Protein AF-0000000071592838 (afdb_homodimer)

Solvent-accessible surface area (backbone atoms only — not comparable to full-atom values): 14780 Å² total; per-residue (Å²): 119,48,74,51,72,45,85,42,68,77,57,50,53,69,80,64,42,76,42,84,46,87,97,43,77,44,73,44,68,51,67,71,49,50,52,49,28,48,53,49,31,53,50,46,56,72,73,48,86,61,81,42,43,84,56,43,26,36,37,38,37,41,40,18,37,61,61,72,78,86,52,52,70,67,59,48,50,34,20,53,71,60,34,44,66,54,54,49,79,69,38,48,67,28,36,51,48,33,53,54,61,27,37,53,60,47,66,25,60,48,64,22,22,40,28,30,41,38,37,36,45,38,35,21,92,60,33,19,34,39,41,38,39,36,72,53,89,66,112,118,50,74,53,72,45,85,43,70,77,58,50,54,67,79,63,42,75,44,83,45,87,97,42,76,45,76,45,71,51,66,71,49,49,53,50,27,49,52,50,31,53,51,46,55,73,73,48,85,62,81,42,43,82,55,43,25,36,38,38,39,40,39,19,36,64,62,70,78,87,52,52,72,67,58,47,49,34,21,53,70,59,34,43,66,54,54,50,79,70,38,48,69,29,37,52,46,32,51,54,62,26,38,52,61,47,66,26,59,48,66,22,22,39,28,31,41,38,36,36,46,38,36,21,91,60,34,20,36,38,40,38,38,36,71,53,90,66,112

Foldseek 3Di:
DDKDKFLDAQDFFDDWDWDDDDVDIDTHGDPVLVVVLQVLLVVLVVVAPDFADEAAKAKEKEWAHEDDPPDDPVVRVCQAVVVDFDPDDDDFVRSVVSNLVSCDRRNHPHPVSYPHYHYGYGHHNGTMMIMDMDHDDDD/DDKDKFQDAQDFFDDWDWDDDDVDIDTDGDPVLVVVLQVLLVVLVVPAPDFADEAAKAKEKEWAHEDDPVDDPVVRVCQAVVVDFDPDDDDFVRSVVSNLVSCDRRNHPHPVSYPHYHYGYGHHNGTMMIMDMDHDDDD

Sequence (278 aa):
MIKHTFMLTPVQQQRPRATHYGRSIRLYDPKAVKQFKQAIAEEAMLTYRHQPLSGSLAVALVFYRPVQQSLSKVEKQRRIDGKHLPVVKPDLDNYIKSFLDALHSIYWQDDALITDIVASKRYGRQPRIEIEVKEIEQGMIKHTFMLTPVQQQRPRATHYGRSIRLYDPKAVKQFKQAIAEEAMLTYRHQPLSGSLAVALVFYRPVQQSLSKVEKQRRIDGKHLPVVKPDLDNYIKSFLDALHSIYWQDDALITDIVASKRYGRQPRIEIEVKEIEQG

InterPro domains:
  IPR008822 Holliday junction resolvase RusA-like [PF05866] (9-134)
  IPR036614 Holliday junction resolvase RusA-like superfamily [G3DSA:3.30.1330.70] (2-139)
  IPR036614 Holliday junction resolvase RusA-like superfamily [SSF103084] (1-136)

Nearest PDB structures (foldseek):
  1q8r-assembly1_A  TM=7.207E-01  e=9.438E-07  Escherichia coli
  2h8c-assembly2_D  TM=8.283E-01  e=1.715E-05  Escherichia coli
  2h8e-assembly1_A  TM=6.443E-01  e=1.389E-06  Escherichia coli
  1q8r-assembly1_B  TM=6.772E-01  e=1.715E-05  Escherichia coli
  2h8c-assembly2_C  TM=7.842E-01  e=8.053E-05  Escherichia coli

Radius of gyration: 19.67 Å; Cα contacts (8 Å, |Δi|>4): 590; chains: 2; bounding box: 50×56×56 Å

Secondary structure (DSSP, 8-state):
-EEEEE-S------PPEEEEETTEEEEE--HHHHHHHHHHHHHHHHH--SPPB-S-EEEEEEEEEEPPTTS-HHHHHHHHTTSS---SSSPHHHHHHHHHHHHBTTTBS-GGGEEEEEEEEEEESS-EEEEEEEEPP--/-EEEEE-S------PPEEEEETTEEEEE--HHHHHHHHHHHHHHHHH--SPPB-S-EEEEEEEEEEPPTTS-HHHHHHHHTTSS---SSSPHHHHHHHHHHHHBTTTBS-GGGEEEEEEEEEEESS-EEEEEEEEPP--

pLDDT: mean 95.81, std 4.03, range [72.44, 98.94]

Structure (mmCIF, N/CA/C/O backbone):
data_AF-0000000071592838-model_v1
#
loop_
_entity.id
_entity.type
_entity.pdbx_description
1 polymer 'Prophage P1 protein 24, holliday junction resolvase'
#
loop_
_atom_site.group_PDB
_atom_site.id
_atom_site.type_symbol
_atom_site.label_atom_id
_atom_site.label_alt_id
_atom_site.label_comp_id
_atom_site.label_asym_id
_atom_site.label_entity_id
_atom_site.label_seq_id
_atom_site.pdbx_PDB_ins_code
_atom_site.Cartn_x
_atom_site.Cartn_y
_atom_site.Cartn_z
_atom_site.occupancy
_atom_site.B_iso_or_equiv
_atom_site.auth_seq_id
_atom_site.auth_comp_id
_atom_site.auth_asym_id
_atom_site.auth_atom_id
_atom_site.pdbx_PDB_model_num
ATOM 1 N N . MET A 1 1 ? -14.445 -7.387 14.711 1 89.19 1 MET A N 1
ATOM 2 C CA . MET A 1 1 ? -13.305 -7.953 14.008 1 89.19 1 MET A CA 1
ATOM 3 C C . MET A 1 1 ? -13.75 -8.75 12.789 1 89.19 1 MET A C 1
ATOM 5 O O . MET A 1 1 ? -14.711 -9.523 12.867 1 89.19 1 MET A O 1
ATOM 9 N N . ILE A 1 2 ? -13.18 -8.492 11.625 1 96.56 2 ILE A N 1
ATOM 10 C CA . ILE A 1 2 ? -13.469 -9.234 10.398 1 96.56 2 ILE A CA 1
ATOM 11 C C . ILE A 1 2 ? -12.289 -10.141 10.047 1 96.56 2 ILE A C 1
ATOM 13 O O . ILE A 1 2 ? -11.141 -9.703 10.062 1 96.56 2 ILE A O 1
ATOM 17 N N . LYS A 1 3 ? -12.586 -11.406 9.797 1 98.25 3 LYS A N 1
ATOM 18 C CA . LYS A 1 3 ? -11.617 -12.367 9.297 1 98.25 3 LYS A CA 1
ATOM 19 C C . LYS A 1 3 ? -12.188 -13.164 8.125 1 98.25 3 LYS A C 1
ATOM 21 O O . LYS A 1 3 ? -13.266 -13.75 8.242 1 98.25 3 LYS A O 1
ATOM 26 N N . HIS A 1 4 ? -11.523 -13.156 7.031 1 98.56 4 HIS A N 1
ATOM 27 C CA . HIS A 1 4 ? -12.039 -13.836 5.848 1 98.56 4 HIS A CA 1
ATOM 28 C C . HIS A 1 4 ? -10.906 -14.258 4.918 1 98.56 4 HIS A C 1
ATOM 30 O O . HIS A 1 4 ? -9.836 -13.648 4.93 1 98.56 4 HIS A O 1
ATOM 36 N N . THR A 1 5 ? -11.141 -15.312 4.168 1 98.81 5 THR A N 1
ATOM 37 C CA . THR A 1 5 ? -10.227 -15.766 3.125 1 98.81 5 THR A CA 1
ATOM 38 C C . THR A 1 5 ? -10.914 -15.766 1.762 1 98.81 5 THR A C 1
ATOM 40 O O . THR A 1 5 ? -11.953 -16.406 1.582 1 98.81 5 THR A O 1
ATOM 43 N N . PHE A 1 6 ? -10.391 -14.977 0.879 1 98.81 6 PHE A N 1
ATOM 44 C CA . PHE A 1 6 ? -10.836 -15.008 -0.508 1 98.81 6 PHE A CA 1
ATOM 45 C C . PHE A 1 6 ? -10.039 -16.016 -1.316 1 98.81 6 PHE A C 1
ATOM 47 O O . PHE A 1 6 ? -8.828 -15.867 -1.484 1 98.81 6 PHE A O 1
ATOM 54 N N . MET A 1 7 ? -10.727 -17.016 -1.861 1 98.12 7 MET A N 1
ATOM 55 C CA . MET A 1 7 ? -10.047 -18.031 -2.656 1 98.12 7 MET A CA 1
ATOM 56 C C . MET A 1 7 ? -9.875 -17.562 -4.102 1 98.12 7 MET A C 1
ATOM 58 O O . MET A 1 7 ? -10.383 -18.203 -5.023 1 98.12 7 MET A O 1
ATOM 62 N N . LEU A 1 8 ? -9.172 -16.469 -4.328 1 97.75 8 LEU A N 1
ATOM 63 C CA . LEU A 1 8 ? -8.891 -15.859 -5.625 1 97.75 8 LEU A CA 1
ATOM 64 C C . LEU A 1 8 ? -7.402 -15.531 -5.758 1 97.75 8 LEU A C 1
ATOM 66 O O . LEU A 1 8 ? -6.73 -15.258 -4.762 1 97.75 8 LEU A O 1
ATOM 70 N N . THR A 1 9 ? -6.945 -15.547 -6.957 1 97.62 9 THR A N 1
ATOM 71 C CA . THR A 1 9 ? -5.582 -15.109 -7.234 1 97.62 9 THR A CA 1
ATOM 72 C C . THR A 1 9 ? -5.453 -13.594 -7.066 1 97.62 9 THR A C 1
ATOM 74 O O . THR A 1 9 ? -6.242 -12.836 -7.625 1 97.62 9 THR A O 1
ATOM 77 N N . PRO A 1 10 ? -4.477 -13.219 -6.27 1 98.31 10 PRO A N 1
ATOM 78 C CA . PRO A 1 10 ? -4.285 -11.766 -6.16 1 98.31 10 PRO A CA 1
ATOM 79 C C . PRO A 1 10 ? -3.988 -11.109 -7.508 1 98.31 10 PRO A C 1
ATOM 81 O O . PRO A 1 10 ? -3.225 -11.656 -8.312 1 98.31 10 PRO A O 1
ATOM 84 N N . VAL A 1 11 ? -4.602 -9.945 -7.734 1 98.06 11 VAL A N 1
ATOM 85 C CA . VAL A 1 11 ? -4.371 -9.148 -8.938 1 98.06 11 VAL A CA 1
ATOM 86 C C . VAL A 1 11 ? -3.885 -7.754 -8.547 1 98.06 11 VAL A C 1
ATOM 88 O O . VAL A 1 11 ? -4.48 -7.098 -7.691 1 98.06 11 VAL A O 1
ATOM 91 N N . GLN A 1 12 ? -2.832 -7.355 -9.133 1 97.62 12 GLN A N 1
ATOM 92 C CA . GLN A 1 12 ? -2.221 -6.07 -8.805 1 97.62 12 GLN A CA 1
ATOM 93 C C . GLN A 1 12 ? -2.986 -4.918 -9.453 1 97.62 12 GLN A C 1
ATOM 95 O O . GLN A 1 12 ? -3.516 -5.059 -10.555 1 97.62 12 GLN A O 1
ATOM 100 N N . GLN A 1 13 ? -2.986 -3.77 -8.742 1 96.31 13 GLN A N 1
ATOM 101 C CA . GLN A 1 13 ? -3.422 -2.537 -9.391 1 96.31 13 GLN A CA 1
ATOM 102 C C . GLN A 1 13 ? -2.51 -2.176 -10.562 1 96.31 13 GLN A C 1
ATOM 104 O O . GLN A 1 13 ? -1.301 -2.412 -10.508 1 96.31 13 GLN A O 1
ATOM 109 N N . GLN A 1 14 ? -3.061 -1.709 -11.656 1 93.31 14 GLN A N 1
ATOM 110 C CA . GLN A 1 14 ? -2.307 -1.299 -12.828 1 93.31 14 GLN A CA 1
ATOM 111 C C . GLN A 1 14 ? -2.529 0.178 -13.141 1 93.31 14 GLN A C 1
ATOM 113 O O . GLN A 1 14 ? -3.539 0.758 -12.734 1 93.31 14 GLN A O 1
ATOM 118 N N . ARG A 1 15 ? -1.543 0.665 -13.867 1 87.19 15 ARG A N 1
ATOM 119 C CA . ARG A 1 15 ? -1.728 2.029 -14.352 1 87.19 15 ARG A CA 1
ATOM 120 C C . ARG A 1 15 ? -2.992 2.145 -15.195 1 87.19 15 ARG A C 1
ATOM 122 O O . ARG A 1 15 ? -3.266 1.284 -16.031 1 87.19 15 ARG A O 1
ATOM 129 N N . PRO A 1 16 ? -3.727 3.207 -14.945 1 90.06 16 PRO A N 1
ATOM 130 C CA . PRO A 1 16 ? -4.938 3.373 -15.758 1 90.06 16 PRO A CA 1
ATOM 131 C C . PRO A 1 16 ? -4.629 3.561 -17.25 1 90.06 16 PRO A C 1
ATOM 133 O O . PRO A 1 16 ? -3.562 4.062 -17.594 1 90.06 16 PRO A O 1
ATOM 136 N N . ARG A 1 17 ? -5.484 3.154 -18.016 1 87.25 17 ARG A N 1
ATOM 137 C CA . ARG A 1 17 ? -5.406 3.379 -19.453 1 87.25 17 ARG A CA 1
ATOM 138 C C . ARG A 1 17 ? -6.172 4.637 -19.844 1 87.25 17 ARG A C 1
ATOM 140 O O . ARG A 1 17 ? -7.027 5.113 -19.109 1 87.25 17 ARG A O 1
ATOM 147 N N . ALA A 1 18 ? -5.711 5.176 -20.984 1 87.81 18 ALA A N 1
ATOM 148 C CA . ALA A 1 18 ? -6.34 6.41 -21.453 1 87.81 18 ALA A CA 1
ATOM 149 C C . ALA A 1 18 ? -6.855 6.266 -22.875 1 87.81 18 ALA A C 1
ATOM 151 O O . ALA A 1 18 ? -6.238 5.586 -23.703 1 87.81 18 ALA A O 1
ATOM 152 N N . THR A 1 19 ? -8.039 6.84 -23.125 1 86.38 19 THR A N 1
ATOM 153 C CA . THR A 1 19 ? -8.602 6.863 -24.469 1 86.38 19 THR A CA 1
ATOM 154 C C . THR A 1 19 ? -9.195 8.234 -24.781 1 86.38 19 THR A C 1
ATOM 156 O O . THR A 1 19 ? -9.578 8.969 -23.875 1 86.38 19 THR A O 1
ATOM 159 N N . HIS A 1 20 ? -9.219 8.453 -26.062 1 87.88 20 HIS A N 1
ATOM 160 C CA . HIS A 1 20 ? -9.859 9.688 -26.5 1 87.88 20 HIS A CA 1
ATOM 161 C C . HIS A 1 20 ? -11.375 9.609 -26.359 1 87.88 20 HIS A C 1
ATOM 163 O O . HIS A 1 20 ? -11.969 8.578 -26.688 1 87.88 20 HIS A O 1
ATOM 169 N N . TYR A 1 21 ? -11.828 10.688 -25.719 1 88.88 21 TYR A N 1
ATOM 170 C CA . TYR A 1 21 ? -13.273 10.844 -25.641 1 88.88 21 TYR A CA 1
ATOM 171 C C . TYR A 1 21 ? -13.703 12.234 -26.094 1 88.88 21 TYR A C 1
ATOM 173 O O . TYR A 1 21 ? -13.891 13.125 -25.266 1 88.88 21 TYR A O 1
ATOM 181 N N . GLY A 1 22 ? -14 12.312 -27.375 1 83.06 22 GLY A N 1
ATOM 182 C CA . GLY A 1 22 ? -14.188 13.648 -27.922 1 83.06 22 GLY A CA 1
ATOM 183 C C . GLY A 1 22 ? -12.977 14.539 -27.719 1 83.06 22 GLY A C 1
ATOM 184 O O . GLY A 1 22 ? -11.867 14.203 -28.156 1 83.06 22 GLY A O 1
ATOM 185 N N . ARG A 1 23 ? -13.359 15.68 -27.094 1 84.25 23 ARG A N 1
ATOM 186 C CA . ARG A 1 23 ? -12.258 16.609 -26.859 1 84.25 23 ARG A CA 1
ATOM 187 C C . ARG A 1 23 ? -11.586 16.312 -25.516 1 84.25 23 ARG A C 1
ATOM 189 O O . ARG A 1 23 ? -10.586 16.953 -25.172 1 84.25 23 ARG A O 1
ATOM 196 N N . SER A 1 24 ? -12.109 15.344 -24.844 1 89.81 24 SER A N 1
ATOM 197 C CA . SER A 1 24 ? -11.586 15.031 -23.531 1 89.81 24 SER A CA 1
ATOM 198 C C . SER A 1 24 ? -10.875 13.68 -23.516 1 89.81 24 SER A C 1
ATOM 200 O O . SER A 1 24 ? -10.836 12.992 -24.531 1 89.81 24 SER A O 1
ATOM 202 N N . ILE A 1 25 ? -10.102 13.453 -22.531 1 90.06 25 ILE A N 1
ATOM 203 C CA . ILE A 1 25 ? -9.438 12.18 -22.328 1 90.06 25 ILE A CA 1
ATOM 204 C C . ILE A 1 25 ? -10.125 11.414 -21.188 1 90.06 25 ILE A C 1
ATOM 206 O O . ILE A 1 25 ? -10.414 11.984 -20.141 1 90.06 25 ILE A O 1
ATOM 210 N N . ARG A 1 26 ? -10.43 10.156 -21.438 1 89 26 ARG A N 1
ATOM 211 C CA . ARG A 1 26 ? -11.047 9.312 -20.422 1 89 26 ARG A CA 1
ATOM 212 C C . ARG A 1 26 ? -10.055 8.281 -19.891 1 89 26 ARG A C 1
ATOM 214 O O . ARG A 1 26 ? -9.43 7.562 -20.672 1 89 26 ARG A O 1
ATOM 221 N N . LEU A 1 27 ? -9.938 8.18 -18.594 1 88.19 27 LEU A N 1
ATOM 222 C CA . LEU A 1 27 ? -9.078 7.191 -17.938 1 88.19 27 LEU A CA 1
ATOM 223 C C . LEU A 1 27 ? -9.906 6.027 -17.406 1 88.19 27 LEU A C 1
ATOM 225 O O . LEU A 1 27 ? -11.008 6.23 -16.875 1 88.19 27 LEU A O 1
ATOM 229 N N . TYR A 1 28 ? -9.398 4.816 -17.531 1 88.81 28 TYR A N 1
ATOM 230 C CA . TYR A 1 28 ? -10.125 3.664 -17 1 88.81 28 TYR A CA 1
ATOM 231 C C . TYR A 1 28 ? -9.156 2.566 -16.578 1 88.81 28 TYR A C 1
ATOM 233 O O . TYR A 1 28 ? -8.039 2.482 -17.078 1 88.81 28 TYR A O 1
ATOM 241 N N . ASP A 1 29 ? -9.625 1.647 -15.656 1 90.88 29 ASP A N 1
ATOM 242 C CA . ASP A 1 29 ? -8.836 0.506 -15.203 1 90.88 29 ASP A CA 1
ATOM 243 C C . ASP A 1 29 ? -8.852 -0.615 -16.25 1 90.88 29 ASP A C 1
ATOM 245 O O . ASP A 1 29 ? -9.883 -0.879 -16.859 1 90.88 29 ASP A O 1
ATOM 249 N N . PRO A 1 30 ? -7.777 -1.284 -16.391 1 94.44 30 PRO A N 1
ATOM 250 C CA . PRO A 1 30 ? -7.789 -2.484 -17.234 1 94.44 30 PRO A CA 1
ATOM 251 C C . PRO A 1 30 ? -8.844 -3.5 -16.781 1 94.44 30 PRO A C 1
ATOM 253 O O . PRO A 1 30 ? -9.18 -3.568 -15.609 1 94.44 30 PRO A O 1
ATOM 256 N N . LYS A 1 31 ? -9.258 -4.293 -17.688 1 95.81 31 LYS A N 1
ATOM 257 C CA . LYS A 1 31 ? -10.352 -5.238 -17.484 1 95.81 31 LYS A CA 1
ATOM 258 C C . LYS A 1 31 ? -10.047 -6.188 -16.328 1 95.81 31 LYS A C 1
ATOM 260 O O . LYS A 1 31 ? -10.914 -6.441 -15.484 1 95.81 31 LYS A O 1
ATOM 265 N N . ALA A 1 32 ? -8.867 -6.703 -16.281 1 96.5 32 ALA A N 1
ATOM 266 C CA . ALA A 1 32 ? -8.492 -7.676 -15.258 1 96.5 32 ALA A CA 1
ATOM 267 C C . ALA A 1 32 ? -8.641 -7.086 -13.859 1 96.5 32 ALA A C 1
ATOM 269 O O . ALA A 1 32 ? -9.102 -7.762 -12.938 1 96.5 32 ALA A O 1
ATOM 270 N N . VAL A 1 33 ? -8.281 -5.84 -13.664 1 97.38 33 VAL A N 1
ATOM 271 C CA . VAL A 1 33 ? -8.367 -5.156 -12.383 1 97.38 33 VAL A CA 1
ATOM 272 C C . VAL A 1 33 ? -9.836 -4.945 -12.008 1 97.38 33 VAL A C 1
ATOM 274 O O . VAL A 1 33 ? -10.242 -5.23 -10.883 1 97.38 33 VAL A O 1
ATOM 277 N N . LYS A 1 34 ? -10.547 -4.535 -12.969 1 97.06 34 LYS A N 1
ATOM 278 C CA . LYS A 1 34 ? -11.969 -4.297 -12.742 1 97.06 34 LYS A CA 1
ATOM 279 C C . LYS A 1 34 ? -12.68 -5.582 -12.336 1 97.06 34 LYS A C 1
ATOM 281 O O . LYS A 1 34 ? -13.461 -5.59 -11.375 1 97.06 34 LYS A O 1
ATOM 286 N N . GLN A 1 35 ? -12.445 -6.582 -13.062 1 98.19 35 GLN A N 1
ATOM 287 C CA . GLN A 1 35 ? -13.094 -7.863 -12.789 1 98.19 35 GLN A CA 1
ATOM 288 C C . GLN A 1 35 ? -12.68 -8.398 -11.422 1 98.19 35 GLN A C 1
ATOM 290 O O . GLN A 1 35 ? -13.508 -8.953 -10.695 1 98.19 35 GLN A O 1
ATOM 295 N N . PHE A 1 36 ? -11.461 -8.273 -11.07 1 98.5 36 PHE A N 1
ATOM 296 C CA . PHE A 1 36 ? -10.961 -8.695 -9.766 1 98.5 36 PHE A CA 1
ATOM 297 C C . PHE A 1 36 ? -11.68 -7.953 -8.641 1 98.5 36 PHE A C 1
ATOM 299 O O . PHE A 1 36 ? -12.203 -8.57 -7.715 1 98.5 36 PHE A O 1
ATOM 306 N N . LYS A 1 37 ? -11.703 -6.637 -8.789 1 98.12 37 LYS A N 1
ATOM 307 C CA . LYS A 1 37 ? -12.336 -5.824 -7.758 1 98.12 37 LYS A CA 1
ATOM 308 C C . LYS A 1 37 ? -13.82 -6.176 -7.617 1 98.12 37 LYS A C 1
ATOM 310 O O . LYS A 1 37 ? -14.344 -6.238 -6.504 1 98.12 37 LYS A O 1
ATOM 315 N N . GLN A 1 38 ? -14.406 -6.418 -8.719 1 98.31 38 GLN A N 1
ATOM 316 C CA . GLN A 1 38 ? -15.82 -6.785 -8.695 1 98.31 38 GLN A CA 1
ATOM 317 C C . GLN A 1 38 ? -16.031 -8.125 -7.988 1 98.31 38 GLN A C 1
ATOM 319 O O . GLN A 1 38 ? -16.938 -8.266 -7.176 1 98.31 38 GLN A O 1
ATOM 324 N N . ALA A 1 39 ? -15.227 -9.07 -8.32 1 98.75 39 ALA A N 1
ATOM 325 C CA . ALA A 1 39 ? -15.344 -10.383 -7.699 1 98.75 39 ALA A CA 1
ATOM 326 C C . ALA A 1 39 ? -15.133 -10.305 -6.191 1 98.75 39 ALA A C 1
ATOM 328 O O . ALA A 1 39 ? -15.875 -10.922 -5.422 1 98.75 39 ALA A O 1
ATOM 329 N N . ILE A 1 40 ? -14.148 -9.586 -5.75 1 98.81 40 ILE A N 1
ATOM 330 C CA . ILE A 1 40 ? -13.875 -9.391 -4.332 1 98.81 40 ILE A CA 1
ATOM 331 C C . ILE A 1 40 ? -15.07 -8.727 -3.658 1 98.81 40 ILE A C 1
ATOM 333 O O . ILE A 1 40 ? -15.531 -9.18 -2.607 1 98.81 40 ILE A O 1
ATOM 337 N N . ALA A 1 41 ? -15.57 -7.703 -4.262 1 98.5 41 ALA A N 1
ATOM 338 C CA . ALA A 1 41 ? -16.703 -6.965 -3.703 1 98.5 41 ALA A CA 1
ATOM 339 C C . ALA A 1 41 ? -17.922 -7.863 -3.564 1 98.5 41 ALA A C 1
ATOM 341 O O . ALA A 1 41 ? -18.594 -7.863 -2.523 1 98.5 41 ALA A O 1
ATOM 342 N N . GLU A 1 42 ? -18.172 -8.57 -4.625 1 98.5 42 GLU A N 1
ATOM 343 C CA . GLU A 1 42 ? -19.344 -9.453 -4.613 1 98.5 42 GLU A CA 1
ATOM 344 C C . GLU A 1 42 ? -19.234 -10.484 -3.496 1 98.5 42 GLU A C 1
ATOM 346 O O . GLU A 1 42 ? -20.203 -10.695 -2.754 1 98.5 42 GLU A O 1
ATOM 351 N N . GLU A 1 43 ? -18.125 -11.078 -3.377 1 98.56 43 GLU A N 1
ATOM 352 C CA . GLU A 1 43 ? -17.953 -12.062 -2.312 1 98.56 43 GLU A CA 1
ATOM 353 C C . GLU A 1 43 ? -18.031 -11.406 -0.936 1 98.56 43 GLU A C 1
ATOM 355 O O . GLU A 1 43 ? -18.625 -11.969 -0.009 1 98.56 43 GLU A O 1
ATOM 360 N N . ALA A 1 44 ? -17.406 -10.305 -0.775 1 98.5 44 ALA A N 1
ATOM 361 C CA . ALA A 1 44 ? -17.438 -9.586 0.493 1 98.5 44 ALA A CA 1
ATOM 362 C C . ALA A 1 44 ? -18.875 -9.25 0.891 1 98.5 44 ALA A C 1
ATOM 364 O O . ALA A 1 44 ? -19.25 -9.398 2.055 1 98.5 44 ALA A O 1
ATOM 365 N N . MET A 1 45 ? -19.641 -8.805 -0.073 1 97.69 45 MET A N 1
ATOM 366 C CA . MET A 1 45 ? -21.031 -8.438 0.186 1 97.69 45 MET A CA 1
ATOM 367 C C . MET A 1 45 ? -21.844 -9.648 0.613 1 97.69 45 MET A C 1
ATOM 369 O O . MET A 1 45 ? -22.766 -9.531 1.429 1 97.69 45 MET A O 1
ATOM 373 N N . LEU A 1 46 ? -21.469 -10.758 0.063 1 97.44 46 LEU A N 1
ATOM 374 C CA . LEU A 1 46 ? -22.188 -11.984 0.369 1 97.44 46 LEU A CA 1
ATOM 375 C C . LEU A 1 46 ? -21.828 -12.492 1.762 1 97.44 46 LEU A C 1
ATOM 377 O O . LEU A 1 46 ? -22.672 -13.047 2.465 1 97.44 46 LEU A O 1
ATOM 381 N N . THR A 1 47 ? -20.641 -12.203 2.221 1 97.19 47 THR A N 1
ATOM 382 C CA . THR A 1 47 ? -20.156 -12.859 3.432 1 97.19 47 THR A CA 1
ATOM 383 C C . THR A 1 47 ? -20.172 -11.898 4.613 1 97.19 47 THR A C 1
ATOM 385 O O . THR A 1 47 ? -20.141 -12.328 5.77 1 97.19 47 THR A O 1
ATOM 388 N N . TYR A 1 48 ? -20.203 -10.719 4.336 1 96.62 48 TYR A N 1
ATOM 389 C CA . TYR A 1 48 ? -20.266 -9.695 5.375 1 96.62 48 TYR A CA 1
ATOM 390 C C . TYR A 1 48 ? -21.531 -8.859 5.234 1 96.62 48 TYR A C 1
ATOM 392 O O . TYR 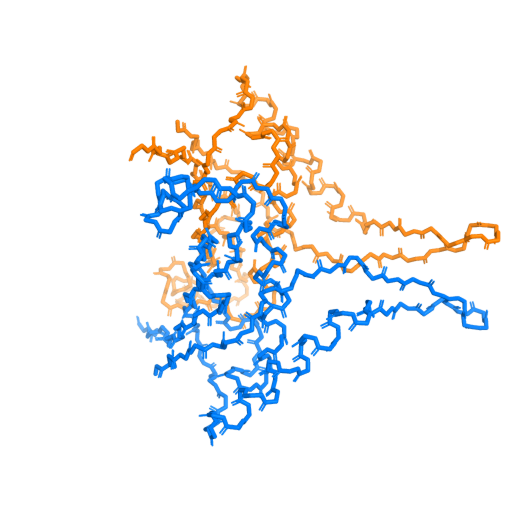A 1 48 ? -21.609 -7.977 4.375 1 96.62 48 TYR A O 1
ATOM 400 N N . ARG A 1 49 ? -22.438 -9.008 6.148 1 94.44 49 ARG A N 1
ATOM 401 C CA . ARG A 1 49 ? -23.75 -8.391 6.016 1 94.44 49 ARG A CA 1
ATOM 402 C C . ARG A 1 49 ? -23.984 -7.352 7.109 1 94.44 49 ARG A C 1
ATOM 404 O O . ARG A 1 49 ? -25.125 -6.996 7.406 1 94.44 49 ARG A O 1
ATOM 411 N N . HIS A 1 50 ? -22.953 -6.875 7.695 1 95.81 50 HIS A N 1
ATOM 412 C CA . HIS A 1 50 ? -23.062 -5.852 8.734 1 95.81 50 HIS A CA 1
ATOM 413 C C . HIS A 1 50 ? -22.75 -4.469 8.172 1 95.81 50 HIS A C 1
ATOM 415 O O . HIS A 1 50 ? -22.328 -4.336 7.02 1 95.81 50 HIS A O 1
ATOM 421 N N . GLN A 1 51 ? -23.062 -3.494 8.977 1 96.75 51 GLN A N 1
ATOM 422 C CA . GLN A 1 51 ? -22.703 -2.139 8.578 1 96.75 51 GLN A CA 1
ATOM 423 C C . GLN A 1 51 ? -21.188 -1.997 8.461 1 96.75 51 GLN A C 1
ATOM 425 O O . GLN A 1 51 ? -20.438 -2.545 9.281 1 96.75 51 GLN A O 1
ATOM 430 N N . PRO A 1 52 ? -20.734 -1.267 7.473 1 97.62 52 PRO A N 1
ATOM 431 C CA . PRO A 1 52 ? -19.281 -1.026 7.375 1 97.62 52 PRO A CA 1
ATOM 432 C C . PRO A 1 52 ? -18.703 -0.414 8.648 1 97.62 52 PRO A C 1
ATOM 434 O O . PRO A 1 52 ? -19.375 0.373 9.32 1 97.62 52 PRO A O 1
ATOM 437 N N . LEU A 1 53 ? -17.516 -0.793 8.93 1 97.25 53 LEU A N 1
ATOM 438 C CA . LEU A 1 53 ? -16.812 -0.247 10.086 1 97.25 53 LEU A CA 1
ATOM 439 C C . LEU A 1 53 ? -16.562 1.246 9.914 1 97.25 53 LEU A C 1
ATOM 441 O O . LEU A 1 53 ? -16.391 1.725 8.789 1 97.25 53 LEU A O 1
ATOM 445 N N . SER A 1 54 ? -16.484 1.986 11.031 1 96.38 54 SER A N 1
ATOM 446 C CA . SER A 1 54 ? -16.406 3.439 10.922 1 96.38 54 SER A CA 1
ATOM 447 C C . SER A 1 54 ? -15.297 4.008 11.797 1 96.38 54 SER A C 1
ATOM 449 O O . SER A 1 54 ? -15.047 5.215 11.789 1 96.38 54 SER A O 1
ATOM 451 N N . GLY A 1 55 ? -14.609 3.25 12.539 1 96.56 55 GLY A N 1
ATOM 452 C CA . GLY A 1 55 ? -13.508 3.707 13.375 1 96.56 55 GLY A CA 1
ATOM 453 C C . GLY A 1 55 ? -12.148 3.535 12.719 1 96.56 55 GLY A C 1
ATOM 454 O O . GLY A 1 55 ? -12.062 3.18 11.547 1 96.56 55 GLY A O 1
ATOM 455 N N . SER A 1 56 ? -11.094 3.893 13.508 1 97.94 56 SER A N 1
ATOM 456 C CA . SER A 1 56 ? -9.734 3.635 13.039 1 97.94 56 SER A CA 1
ATOM 457 C C . SER A 1 56 ? -9.477 2.139 12.891 1 97.94 56 SER A C 1
ATOM 459 O O . SER A 1 56 ? -9.898 1.344 13.734 1 97.94 56 SER A O 1
ATOM 461 N N . LEU A 1 57 ? -8.789 1.773 11.836 1 98.62 57 LEU A N 1
ATOM 462 C CA . LEU A 1 57 ? -8.719 0.351 11.516 1 98.62 57 LEU A CA 1
ATOM 463 C C . LEU A 1 57 ? -7.273 -0.11 11.383 1 98.62 57 LEU A C 1
ATOM 465 O O . LEU A 1 57 ? -6.438 0.603 10.828 1 98.62 57 LEU A O 1
ATOM 469 N N . ALA A 1 58 ? -7.016 -1.283 11.898 1 98.81 58 ALA A N 1
ATOM 470 C CA . ALA A 1 58 ? -5.836 -2.078 11.578 1 98.81 58 ALA A CA 1
ATOM 471 C C . ALA A 1 58 ? -6.191 -3.236 10.648 1 98.81 58 ALA A C 1
ATOM 473 O O . ALA A 1 58 ? -7.113 -4.008 10.93 1 98.81 58 ALA A O 1
ATOM 474 N N . VAL A 1 59 ? -5.473 -3.336 9.531 1 98.81 59 VAL A N 1
ATOM 475 C CA . VAL A 1 59 ? -5.762 -4.367 8.531 1 98.81 59 VAL A CA 1
ATOM 476 C C . VAL A 1 59 ? -4.531 -5.246 8.328 1 98.81 59 VAL A C 1
ATOM 478 O O . VAL A 1 59 ? -3.436 -4.742 8.07 1 98.81 59 VAL A O 1
ATOM 481 N N . ALA A 1 60 ? -4.684 -6.496 8.5 1 98.94 60 ALA A N 1
ATOM 482 C CA . ALA A 1 60 ? -3.641 -7.477 8.211 1 98.94 60 ALA A CA 1
ATOM 483 C C . ALA A 1 60 ? -3.977 -8.281 6.961 1 98.94 60 ALA A C 1
ATOM 485 O O . ALA A 1 60 ? -5.09 -8.797 6.824 1 98.94 60 ALA A O 1
ATOM 486 N N . LEU A 1 61 ? -3.025 -8.367 6.082 1 98.88 61 LEU A N 1
ATOM 487 C CA . LEU A 1 61 ? -3.217 -9.008 4.785 1 98.88 61 LEU A CA 1
ATOM 488 C C . LEU A 1 61 ? -2.09 -9.992 4.492 1 98.88 61 LEU A C 1
ATOM 490 O O . LEU A 1 61 ? -0.92 -9.695 4.746 1 98.88 61 LEU A O 1
ATOM 494 N N . VAL A 1 62 ? -2.457 -11.125 3.949 1 98.88 62 VAL A N 1
ATOM 495 C CA . VAL A 1 62 ? -1.475 -12.008 3.328 1 98.88 62 VAL A CA 1
ATOM 496 C C . VAL A 1 62 ? -1.94 -12.391 1.928 1 98.88 62 VAL A C 1
ATOM 498 O O . VAL A 1 62 ? -3.047 -12.914 1.756 1 98.88 62 VAL A O 1
ATOM 501 N N . PHE A 1 63 ? -1.163 -12.141 0.969 1 98.88 63 PHE A N 1
ATOM 502 C CA . PHE A 1 63 ? -1.436 -12.5 -0.418 1 98.88 63 PHE A CA 1
ATOM 503 C C . PHE A 1 63 ? -0.666 -13.75 -0.815 1 98.88 63 PHE A C 1
ATOM 505 O O . PHE A 1 63 ? 0.566 -13.742 -0.862 1 98.88 63 PHE A O 1
ATOM 512 N N . TYR A 1 64 ? -1.33 -14.805 -1.129 1 98.69 64 TYR A N 1
ATOM 513 C CA . TYR A 1 64 ? -0.699 -16.047 -1.569 1 98.69 64 TYR A CA 1
ATOM 514 C C . TYR A 1 64 ? -0.767 -16.172 -3.086 1 98.69 64 TYR A C 1
ATOM 516 O O . TYR A 1 64 ? -1.854 -16.297 -3.656 1 98.69 64 TYR A O 1
ATOM 524 N N . ARG A 1 65 ? 0.268 -16.141 -3.67 1 97.12 65 ARG A N 1
ATOM 525 C CA . ARG A 1 65 ? 0.332 -16.391 -5.109 1 97.12 65 ARG A CA 1
ATOM 526 C C . ARG A 1 65 ? 0.664 -17.844 -5.406 1 97.12 65 ARG A C 1
ATOM 528 O O . ARG A 1 65 ? 1.26 -18.531 -4.574 1 97.12 65 ARG A O 1
ATOM 535 N N . PRO A 1 66 ? 0.355 -18.25 -6.516 1 94.88 66 PRO A N 1
ATOM 536 C CA . PRO A 1 66 ? 0.598 -19.656 -6.824 1 94.88 66 PRO A CA 1
ATOM 537 C C . PRO A 1 66 ? 2.076 -19.969 -7.051 1 94.88 66 PRO A C 1
ATOM 539 O O . PRO A 1 66 ? 2.852 -19.062 -7.398 1 94.88 66 PRO A O 1
ATOM 542 N N . VAL A 1 67 ? 2.391 -21.188 -6.801 1 94 67 VAL A N 1
ATOM 543 C CA . VAL A 1 67 ? 3.73 -21.672 -7.094 1 94 67 VAL A CA 1
ATOM 544 C C . VAL A 1 67 ? 3.783 -22.203 -8.523 1 94 67 VAL A C 1
ATOM 546 O O . VAL A 1 67 ? 2.869 -22.906 -8.977 1 94 67 VAL A O 1
ATOM 549 N N . GLN A 1 68 ? 4.848 -21.812 -9.211 1 91.38 68 GLN A N 1
ATOM 550 C CA . GLN A 1 68 ? 5.012 -22.312 -10.578 1 91.38 68 GLN A CA 1
ATOM 551 C C . GLN A 1 68 ? 5.008 -23.828 -10.609 1 91.38 68 GLN A C 1
ATOM 553 O O . GLN A 1 68 ? 5.695 -24.484 -9.812 1 91.38 68 GLN A O 1
ATOM 558 N N . GLN A 1 69 ? 4.34 -24.359 -11.523 1 91.06 69 GLN A N 1
ATOM 559 C CA . GLN A 1 69 ? 4.129 -25.797 -11.586 1 91.06 69 GLN A CA 1
ATOM 560 C C . GLN A 1 69 ? 5.387 -26.531 -12.062 1 91.06 69 GLN A C 1
ATOM 562 O O . GLN A 1 69 ? 5.609 -27.688 -11.727 1 91.06 69 GLN A O 1
ATOM 567 N N . SER A 1 70 ? 6.152 -25.875 -12.789 1 93.94 70 SER A N 1
ATOM 568 C CA . SER A 1 70 ? 7.285 -26.5 -13.461 1 93.94 70 SER A CA 1
ATOM 569 C C . SER A 1 70 ? 8.461 -26.688 -12.508 1 93.94 70 SER A C 1
ATOM 571 O O . SER A 1 70 ? 9.445 -27.344 -12.844 1 93.94 70 SER A O 1
ATOM 573 N N . LEU A 1 71 ? 8.375 -26.25 -11.352 1 93.44 71 LEU A N 1
ATOM 574 C CA . LEU A 1 71 ? 9.477 -26.312 -10.398 1 93.44 71 LEU A CA 1
ATOM 575 C C . LEU A 1 71 ? 9.594 -27.703 -9.797 1 93.44 71 LEU A C 1
ATOM 577 O O . LEU A 1 71 ? 8.625 -28.469 -9.781 1 93.44 71 LEU A O 1
ATOM 581 N N . SER A 1 72 ? 10.695 -27.969 -9.352 1 96.56 72 SER A N 1
ATOM 582 C CA . SER A 1 72 ? 10.906 -29.234 -8.648 1 96.56 72 SER A CA 1
ATOM 583 C C . SER A 1 72 ? 10.062 -29.297 -7.379 1 96.56 72 SER A C 1
ATOM 585 O O . SER A 1 72 ? 9.695 -28.266 -6.816 1 96.56 72 SER A O 1
ATOM 587 N N . LYS A 1 73 ? 9.789 -30.531 -6.93 1 95.62 73 LYS A N 1
ATOM 588 C CA . LYS A 1 73 ? 9.008 -30.734 -5.715 1 95.62 73 LYS A CA 1
ATOM 589 C C . LYS A 1 73 ? 9.672 -30.062 -4.516 1 95.62 73 LYS A C 1
ATOM 591 O O . LYS A 1 73 ? 8.992 -29.469 -3.67 1 95.62 73 LYS A O 1
ATOM 596 N N . VAL A 1 74 ? 10.969 -30.125 -4.496 1 95.75 74 VAL A N 1
ATOM 597 C CA . VAL A 1 74 ? 11.734 -29.562 -3.387 1 95.75 74 VAL A CA 1
ATOM 598 C C . VAL A 1 74 ? 11.586 -28.047 -3.367 1 95.75 74 VAL A C 1
ATOM 600 O O . VAL A 1 74 ? 11.32 -27.453 -2.316 1 95.75 74 VAL A O 1
ATOM 603 N N . GLU A 1 75 ? 11.766 -27.469 -4.535 1 95.56 75 GLU A N 1
ATOM 604 C CA . GLU A 1 75 ? 11.633 -26.031 -4.617 1 95.56 75 GLU A CA 1
ATOM 605 C C . GLU A 1 75 ? 10.203 -25.578 -4.324 1 95.56 75 GLU A C 1
ATOM 607 O O . GLU A 1 75 ? 9.992 -24.562 -3.664 1 95.56 75 GLU A O 1
ATOM 612 N N . LYS A 1 76 ? 9.266 -26.312 -4.758 1 96.19 76 LYS A N 1
ATOM 613 C CA . LYS A 1 76 ? 7.871 -26.016 -4.461 1 96.19 76 LYS A CA 1
ATOM 614 C C . LYS A 1 76 ? 7.609 -26.016 -2.959 1 96.19 76 LYS A C 1
ATOM 616 O O . LYS A 1 76 ? 6.953 -25.125 -2.432 1 96.19 76 LYS A O 1
ATOM 621 N N . GLN A 1 77 ? 8.094 -27.016 -2.32 1 95.75 77 GLN A N 1
ATOM 622 C CA . GLN A 1 77 ? 7.898 -27.109 -0.877 1 95.75 77 GLN A CA 1
ATOM 623 C C . GLN A 1 77 ? 8.594 -25.969 -0.144 1 95.75 77 GLN A C 1
ATOM 625 O O . GLN A 1 77 ? 8.07 -25.453 0.844 1 95.75 77 GLN A O 1
ATOM 630 N N . ARG A 1 78 ? 9.766 -25.531 -0.582 1 95.62 78 ARG A N 1
ATOM 631 C CA . ARG A 1 78 ? 10.477 -24.406 0.001 1 95.62 78 ARG A CA 1
ATOM 632 C C . ARG A 1 78 ? 9.641 -23.125 -0.084 1 95.62 78 ARG A C 1
ATOM 634 O O . ARG A 1 78 ? 9.594 -22.344 0.865 1 95.62 78 ARG A O 1
ATOM 641 N N . ARG A 1 79 ? 8.992 -22.984 -1.12 1 96.06 79 ARG A N 1
ATOM 642 C CA . ARG A 1 79 ? 8.141 -21.812 -1.332 1 96.06 79 ARG A CA 1
ATOM 643 C C . ARG A 1 79 ? 6.902 -21.875 -0.448 1 96.06 79 ARG A C 1
ATOM 645 O O . ARG A 1 79 ? 6.547 -20.891 0.202 1 96.06 79 ARG A O 1
ATOM 652 N N . ILE A 1 80 ? 6.406 -23.047 -0.351 1 95.31 80 ILE A N 1
ATOM 653 C CA . ILE A 1 80 ? 5.199 -23.234 0.448 1 95.31 80 ILE A CA 1
ATOM 654 C C . ILE A 1 80 ? 5.523 -23.031 1.927 1 95.31 80 ILE A C 1
ATOM 656 O O . ILE A 1 80 ? 4.719 -22.469 2.672 1 95.31 80 ILE A O 1
ATOM 660 N N . ASP A 1 81 ? 6.711 -23.375 2.293 1 95.19 81 ASP A N 1
ATOM 661 C CA . ASP A 1 81 ? 7.133 -23.297 3.688 1 95.19 81 ASP A CA 1
ATOM 662 C C . ASP A 1 81 ? 7.609 -21.875 4.027 1 95.19 81 ASP A C 1
ATOM 664 O O . ASP A 1 81 ? 7.961 -21.594 5.172 1 95.19 81 ASP A O 1
ATOM 668 N N . GLY A 1 82 ? 7.672 -21.078 3.068 1 94.38 82 GLY A N 1
ATOM 669 C CA . GLY A 1 82 ? 8.094 -19.703 3.303 1 94.38 82 GLY A CA 1
ATOM 670 C C . GLY A 1 82 ? 9.602 -19.547 3.359 1 94.38 82 GLY A C 1
ATOM 671 O O . GLY A 1 82 ? 10.102 -18.547 3.854 1 94.38 82 GLY A O 1
ATOM 672 N N . LYS A 1 83 ? 10.273 -20.531 2.92 1 95.56 83 LYS A N 1
ATOM 673 C CA . LYS A 1 83 ? 11.734 -20.484 2.908 1 95.56 83 LYS A CA 1
ATOM 674 C C . LYS A 1 83 ? 12.242 -19.734 1.682 1 95.56 83 LYS A C 1
ATOM 676 O O . LYS A 1 83 ? 13.383 -19.266 1.661 1 95.56 83 LYS A O 1
ATOM 681 N N . HIS A 1 84 ? 11.508 -19.734 0.682 1 96.56 84 HIS A N 1
ATOM 682 C CA . HIS A 1 84 ? 11.727 -18.922 -0.508 1 96.56 84 HIS A CA 1
ATOM 683 C C . HIS A 1 84 ? 10.562 -17.969 -0.739 1 96.56 84 HIS A C 1
ATOM 685 O O . HIS A 1 84 ? 9.469 -18.391 -1.114 1 96.56 84 HIS A O 1
ATOM 691 N N . LEU A 1 85 ? 10.805 -16.703 -0.542 1 98 85 LEU A N 1
ATOM 692 C CA . LEU A 1 85 ? 9.75 -15.695 -0.623 1 98 85 LEU A CA 1
ATOM 693 C C . LEU A 1 85 ? 9.625 -15.164 -2.045 1 98 85 LEU A C 1
ATOM 695 O O . LEU A 1 85 ? 10.586 -15.195 -2.816 1 98 85 LEU A O 1
ATOM 699 N N . PRO A 1 86 ? 8.492 -14.68 -2.406 1 97.75 86 PRO A N 1
ATOM 700 C CA . PRO A 1 86 ? 8.289 -14.164 -3.76 1 97.75 86 PRO A CA 1
ATOM 701 C C . PRO A 1 86 ? 8.867 -12.766 -3.953 1 97.75 86 PRO A C 1
ATOM 703 O O . PRO A 1 86 ? 8.219 -11.773 -3.617 1 97.75 86 PRO A O 1
ATOM 706 N N . VAL A 1 87 ? 9.945 -12.727 -4.609 1 97 87 VAL A N 1
ATOM 707 C CA . VAL A 1 87 ? 10.609 -11.445 -4.84 1 97 87 VAL A CA 1
ATOM 708 C C . VAL A 1 87 ? 10.508 -11.07 -6.316 1 97 87 VAL A C 1
ATOM 710 O O . VAL A 1 87 ? 11.422 -10.453 -6.867 1 97 87 VAL A O 1
ATOM 713 N N . VAL A 1 88 ? 9.5 -11.516 -6.938 1 95.88 88 VAL A N 1
ATOM 714 C CA . VAL A 1 88 ? 9.188 -11.18 -8.32 1 95.88 88 VAL A CA 1
ATOM 715 C C . VAL A 1 88 ? 7.906 -10.344 -8.375 1 95.88 88 VAL A C 1
ATOM 717 O O . VAL A 1 88 ? 7.137 -10.32 -7.41 1 95.88 88 VAL A O 1
ATOM 720 N N . LYS A 1 89 ? 7.664 -9.672 -9.391 1 96 89 LYS A N 1
ATOM 721 C CA . LYS A 1 89 ? 6.422 -8.93 -9.562 1 96 89 LYS A CA 1
ATOM 722 C C . LYS A 1 89 ? 5.215 -9.859 -9.57 1 96 89 LYS A C 1
ATOM 724 O O . LYS A 1 89 ? 5.32 -11.016 -9.984 1 96 89 LYS A O 1
ATOM 729 N N . PRO A 1 90 ? 4.223 -9.148 -9.164 1 97.25 90 PRO A N 1
ATOM 730 C CA . PRO A 1 90 ? 3.811 -7.777 -8.859 1 97.25 90 PRO A CA 1
ATOM 731 C C . PRO A 1 90 ? 4.324 -7.297 -7.504 1 97.25 90 PRO A C 1
ATOM 733 O O . PRO A 1 90 ? 4.562 -8.109 -6.605 1 97.25 90 PRO A O 1
ATOM 736 N N . ASP A 1 91 ? 4.332 -6.023 -7.383 1 97.5 91 ASP A N 1
ATOM 737 C CA . ASP A 1 91 ? 4.742 -5.414 -6.125 1 97.5 91 ASP A CA 1
ATOM 738 C C . ASP A 1 91 ? 3.646 -5.543 -5.07 1 97.5 91 ASP A C 1
ATOM 740 O O . ASP A 1 91 ? 2.459 -5.445 -5.383 1 97.5 91 ASP A O 1
ATOM 744 N N . LEU A 1 92 ? 4.121 -5.703 -3.803 1 98.5 92 LEU A N 1
ATOM 745 C CA . LEU A 1 92 ? 3.184 -5.91 -2.705 1 98.5 92 LEU A CA 1
ATOM 746 C C . LEU A 1 92 ? 2.234 -4.723 -2.574 1 98.5 92 LEU A C 1
ATOM 748 O O . LEU A 1 92 ? 1.039 -4.902 -2.326 1 98.5 92 LEU A O 1
ATOM 752 N N . ASP A 1 93 ? 2.713 -3.498 -2.74 1 97.38 93 ASP A N 1
ATOM 753 C CA . ASP A 1 93 ? 1.871 -2.316 -2.578 1 97.38 93 ASP A CA 1
ATOM 754 C C . ASP A 1 93 ? 0.76 -2.285 -3.625 1 97.38 93 ASP A C 1
ATOM 756 O O . ASP A 1 93 ? -0.319 -1.744 -3.375 1 97.38 93 ASP A O 1
ATOM 760 N N . ASN A 1 94 ? 0.961 -2.873 -4.777 1 96.94 94 ASN A N 1
ATOM 761 C CA . ASN A 1 94 ? -0.068 -2.936 -5.812 1 96.94 94 ASN A CA 1
ATOM 762 C C . ASN A 1 94 ? -1.146 -3.959 -5.469 1 96.94 94 ASN A C 1
ATOM 764 O O . ASN A 1 94 ? -2.32 -3.762 -5.789 1 96.94 94 ASN A O 1
ATOM 768 N N . TYR A 1 95 ? -0.708 -5.043 -4.828 1 98.31 95 TYR A N 1
ATOM 769 C CA . TYR A 1 95 ? -1.697 -5.984 -4.316 1 98.31 95 TYR A CA 1
ATOM 770 C C . TYR A 1 95 ? -2.568 -5.336 -3.248 1 98.31 95 TYR A C 1
ATOM 772 O O . TYR A 1 95 ? -3.793 -5.469 -3.273 1 98.31 95 TYR A O 1
ATOM 780 N N . ILE A 1 96 ? -1.895 -4.641 -2.344 1 98.69 96 ILE A N 1
ATOM 781 C CA . ILE A 1 96 ? -2.605 -3.973 -1.26 1 98.69 96 ILE A CA 1
ATOM 782 C C . ILE A 1 96 ? -3.648 -3.02 -1.837 1 98.69 96 ILE A C 1
ATOM 784 O O . ILE A 1 96 ? -4.816 -3.055 -1.443 1 98.69 96 ILE A O 1
ATOM 788 N N . LYS A 1 97 ? -3.271 -2.279 -2.771 1 96.88 97 LYS A N 1
ATOM 789 C CA . LYS A 1 97 ? -4.121 -1.215 -3.297 1 96.88 97 LYS A CA 1
ATOM 790 C C . LYS A 1 97 ? -5.359 -1.786 -3.98 1 96.88 97 LYS A C 1
ATOM 792 O O . LYS A 1 97 ? -6.484 -1.393 -3.668 1 96.88 97 LYS A O 1
ATOM 797 N N . SER A 1 98 ? -5.18 -2.684 -4.93 1 97.44 98 SER A N 1
ATOM 798 C CA . SER A 1 98 ? -6.316 -3.223 -5.668 1 97.44 98 SER A CA 1
ATOM 799 C C . SER A 1 98 ? -7.312 -3.898 -4.73 1 97.44 98 SER A C 1
ATOM 801 O O . SER A 1 98 ? -8.523 -3.727 -4.879 1 97.44 98 SER A O 1
ATOM 803 N N . PHE A 1 99 ? -6.762 -4.582 -3.729 1 98.56 99 PHE A N 1
ATOM 804 C CA . PHE A 1 99 ? -7.605 -5.355 -2.822 1 98.56 99 PHE A CA 1
ATOM 805 C C . PHE A 1 99 ? -8.367 -4.434 -1.877 1 98.56 99 PHE A C 1
ATOM 807 O O . PHE A 1 99 ? -9.578 -4.582 -1.703 1 98.56 99 PHE A O 1
ATOM 814 N N . LEU A 1 100 ? -7.711 -3.451 -1.28 1 97.88 100 LEU A N 1
ATOM 815 C CA . LEU A 1 100 ? -8.367 -2.521 -0.371 1 97.88 100 LEU A CA 1
ATOM 816 C C . LEU A 1 100 ? -9.438 -1.715 -1.101 1 97.88 100 LEU A C 1
ATOM 818 O O . LEU A 1 100 ? -10.531 -1.508 -0.573 1 97.88 100 LEU A O 1
ATOM 822 N N . ASP A 1 101 ? -9.117 -1.338 -2.301 1 94.56 101 ASP A N 1
ATOM 823 C CA . ASP A 1 101 ? -10.086 -0.596 -3.102 1 94.56 101 ASP A CA 1
ATOM 824 C C . ASP A 1 101 ? -11.367 -1.402 -3.303 1 94.56 101 ASP A C 1
ATOM 826 O O . ASP A 1 101 ? -12.461 -0.841 -3.324 1 94.56 101 ASP A O 1
ATOM 830 N N . ALA A 1 102 ? -11.234 -2.602 -3.447 1 97.62 102 ALA A N 1
ATOM 831 C CA . ALA A 1 102 ? -12.367 -3.477 -3.738 1 97.62 102 ALA A CA 1
ATOM 832 C C . ALA A 1 102 ? -13.297 -3.588 -2.535 1 97.62 102 ALA A C 1
ATOM 834 O O . ALA A 1 102 ? -14.461 -3.967 -2.678 1 97.62 102 ALA A O 1
ATOM 835 N N . LEU A 1 103 ? -12.82 -3.324 -1.356 1 98.06 103 LEU A N 1
ATOM 836 C CA . LEU A 1 103 ? -13.57 -3.592 -0.134 1 98.06 103 LEU A CA 1
ATOM 837 C C . LEU A 1 103 ? -14.188 -2.309 0.417 1 98.06 103 LEU A C 1
ATOM 839 O O . LEU A 1 103 ? -14.875 -2.336 1.437 1 98.06 103 LEU A O 1
ATOM 843 N N . HIS A 1 104 ? -13.844 -1.21 -0.225 1 93.19 104 HIS A N 1
ATOM 844 C CA . HIS A 1 104 ? -14.383 0.092 0.157 1 93.19 104 HIS A CA 1
ATOM 845 C C . HIS A 1 104 ? -15.906 0.063 0.221 1 93.19 104 HIS A C 1
ATOM 847 O O . HIS A 1 104 ? -16.562 -0.485 -0.671 1 93.19 104 HIS A O 1
ATOM 853 N N . SER A 1 105 ? -16.516 0.643 1.268 1 95.75 105 SER A N 1
ATOM 854 C CA . SER A 1 105 ? -17.938 0.773 1.532 1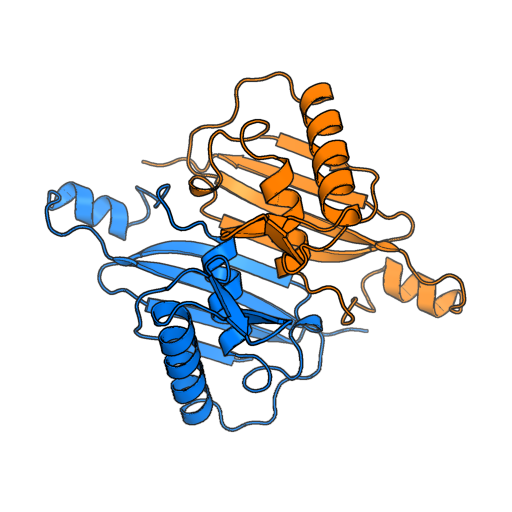 95.75 105 SER A CA 1
ATOM 855 C C . SER A 1 105 ? -18.562 -0.578 1.863 1 95.75 105 SER A C 1
ATOM 857 O O . SER A 1 105 ? -19.797 -0.701 1.93 1 95.75 105 SER A O 1
ATOM 859 N N . ILE A 1 106 ? -17.812 -1.616 1.92 1 98.06 106 ILE A N 1
ATOM 860 C CA . ILE A 1 106 ? -18.312 -2.928 2.309 1 98.06 106 ILE A CA 1
ATOM 861 C C . ILE A 1 106 ? -17.797 -3.287 3.703 1 98.06 106 ILE A C 1
ATOM 863 O O . ILE A 1 106 ? -18.562 -3.248 4.676 1 98.06 106 ILE A O 1
ATOM 867 N N . TYR A 1 107 ? -16.5 -3.494 3.865 1 98.06 107 TYR A N 1
ATOM 868 C CA . TYR A 1 107 ? -15.93 -3.789 5.18 1 98.06 107 TYR A CA 1
ATOM 869 C C . TYR A 1 107 ? -15.82 -2.523 6.02 1 98.06 107 TYR A C 1
ATOM 871 O O . TYR A 1 107 ? -16.016 -2.561 7.238 1 98.06 107 TYR A O 1
ATOM 879 N N . TRP A 1 108 ? -15.531 -1.438 5.43 1 98.06 108 TRP A N 1
ATOM 880 C CA . TRP A 1 108 ? -15.375 -0.141 6.082 1 98.06 108 TRP A CA 1
ATOM 881 C C . TRP A 1 108 ? -15.938 0.976 5.211 1 98.06 108 TRP A C 1
ATOM 883 O O . TRP A 1 108 ? -16.047 0.827 3.99 1 98.06 108 TRP A O 1
ATOM 893 N N . GLN A 1 109 ? -16.25 2.055 5.793 1 97.19 109 GLN A N 1
ATOM 894 C CA . GLN A 1 109 ? -16.953 3.148 5.125 1 97.19 109 GLN A CA 1
ATOM 895 C C . GLN A 1 109 ? -16.031 3.867 4.141 1 97.19 109 GLN A C 1
ATOM 897 O O . GLN A 1 109 ? -16.469 4.277 3.064 1 97.19 109 GLN A O 1
ATOM 902 N N . ASP A 1 110 ? -14.773 4.023 4.594 1 97.31 110 ASP A N 1
ATOM 903 C CA . ASP A 1 110 ? -13.812 4.797 3.816 1 97.31 110 ASP A CA 1
ATOM 904 C C . ASP A 1 110 ? -12.391 4.273 4.027 1 97.31 110 ASP A C 1
ATOM 906 O O . ASP A 1 110 ? -12.008 3.936 5.148 1 97.31 110 ASP A O 1
ATOM 910 N N . ASP A 1 111 ? -11.633 4.293 2.998 1 97.38 111 ASP A N 1
ATOM 911 C CA . ASP A 1 111 ? -10.258 3.797 3.072 1 97.38 111 ASP A CA 1
ATOM 912 C C . ASP A 1 111 ? -9.414 4.656 4.008 1 97.38 111 ASP A C 1
ATOM 914 O O . ASP A 1 111 ? -8.406 4.191 4.547 1 97.38 111 ASP A O 1
ATOM 918 N N . ALA A 1 112 ? -9.82 5.906 4.219 1 97.62 112 ALA A N 1
ATOM 919 C CA . ALA A 1 112 ? -9.102 6.824 5.094 1 97.62 112 ALA A CA 1
ATOM 920 C C . ALA A 1 112 ? -9.086 6.312 6.531 1 97.62 112 ALA A C 1
ATOM 922 O O . ALA A 1 112 ? -8.258 6.738 7.34 1 97.62 112 ALA A O 1
ATOM 923 N N . LEU A 1 113 ? -9.977 5.398 6.855 1 98.19 113 LEU A N 1
ATOM 924 C CA . LEU A 1 113 ? -10.102 4.891 8.219 1 98.19 113 LEU A CA 1
ATOM 925 C C . LEU A 1 113 ? -8.984 3.912 8.539 1 98.19 113 LEU A C 1
ATOM 927 O O . LEU A 1 113 ? -8.758 3.59 9.711 1 98.19 113 LEU A O 1
ATOM 931 N N . ILE A 1 114 ? -8.305 3.391 7.516 1 98.62 114 ILE A N 1
ATOM 932 C CA . ILE A 1 114 ? -7.215 2.445 7.719 1 98.62 114 ILE A CA 1
ATOM 933 C C . ILE A 1 114 ? -5.953 3.197 8.141 1 98.62 114 ILE A C 1
ATOM 935 O O . ILE A 1 114 ? -5.34 3.898 7.332 1 98.62 114 ILE A O 1
ATOM 939 N N . THR A 1 115 ? -5.578 3.025 9.406 1 98.75 115 THR A N 1
ATOM 940 C CA . THR A 1 115 ? -4.426 3.752 9.922 1 98.75 115 THR A CA 1
ATOM 941 C C . THR A 1 115 ? -3.223 2.822 10.078 1 98.75 115 THR A C 1
ATOM 943 O O . THR A 1 115 ? -2.094 3.281 10.25 1 98.75 115 THR A O 1
ATOM 946 N N . ASP A 1 116 ? -3.484 1.507 10.031 1 98.81 116 ASP A N 1
ATOM 947 C CA . ASP A 1 116 ? -2.438 0.501 10.188 1 98.81 116 ASP A CA 1
ATOM 948 C C . ASP A 1 116 ? -2.607 -0.626 9.172 1 98.81 116 ASP A C 1
ATOM 950 O O . ASP A 1 116 ? -3.701 -1.173 9.016 1 98.81 116 ASP A O 1
ATOM 954 N N . ILE A 1 117 ? -1.536 -0.967 8.523 1 98.94 117 ILE A N 1
ATOM 955 C CA . ILE A 1 117 ? -1.526 -2.08 7.582 1 98.94 117 ILE A CA 1
ATOM 956 C C . ILE A 1 117 ? -0.338 -2.994 7.871 1 98.94 117 ILE A C 1
ATOM 958 O O . ILE A 1 117 ? 0.781 -2.52 8.078 1 98.94 117 ILE A O 1
ATOM 962 N N . VAL A 1 118 ? -0.539 -4.227 8.023 1 98.94 118 VAL A N 1
ATOM 963 C CA . VAL A 1 118 ? 0.474 -5.277 7.977 1 98.94 118 VAL A CA 1
ATOM 964 C C . VAL A 1 118 ? 0.197 -6.207 6.793 1 98.94 118 VAL A C 1
ATOM 966 O O . VAL A 1 118 ? -0.869 -6.82 6.715 1 98.94 118 VAL A O 1
ATOM 969 N N . ALA A 1 119 ? 1.102 -6.273 5.887 1 98.94 119 ALA A N 1
ATOM 970 C CA . ALA A 1 119 ? 0.841 -7.027 4.664 1 98.94 119 ALA A CA 1
ATOM 971 C C . ALA A 1 119 ? 2.066 -7.836 4.246 1 98.94 119 ALA A C 1
ATOM 973 O O . ALA A 1 119 ? 3.203 -7.406 4.461 1 98.94 119 ALA A O 1
ATOM 974 N N . SER A 1 120 ? 1.804 -8.984 3.645 1 98.88 120 SER A N 1
ATOM 975 C CA . SER A 1 120 ? 2.887 -9.789 3.088 1 98.88 120 SER A CA 1
ATOM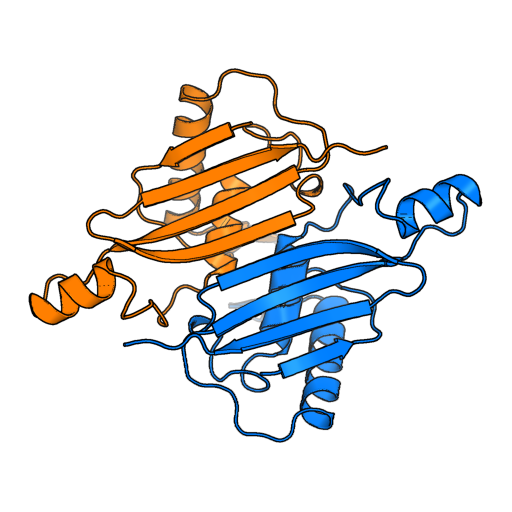 976 C C . SER A 1 120 ? 2.434 -10.531 1.836 1 98.88 120 SER A C 1
ATOM 978 O O . SER A 1 120 ? 1.233 -10.711 1.615 1 98.88 120 SER A O 1
ATOM 980 N N . LYS A 1 121 ? 3.348 -10.859 1.024 1 98.81 121 LYS A N 1
ATOM 981 C CA . LYS A 1 121 ? 3.09 -11.789 -0.069 1 98.81 121 LYS A CA 1
ATOM 982 C C . LYS A 1 121 ? 3.9 -13.07 0.097 1 98.81 121 LYS A C 1
ATOM 984 O O . LYS A 1 121 ? 5.051 -13.031 0.536 1 98.81 121 LYS A O 1
ATOM 989 N N . ARG A 1 122 ? 3.271 -14.125 -0.154 1 98.56 122 ARG A N 1
ATOM 990 C CA . ARG A 1 122 ? 3.805 -15.477 0.015 1 98.56 122 ARG A CA 1
ATOM 991 C C . ARG A 1 122 ? 3.404 -16.375 -1.151 1 98.56 122 ARG A C 1
ATOM 993 O O . ARG A 1 122 ? 2.523 -16.016 -1.939 1 98.56 122 ARG A O 1
ATOM 1000 N N . TYR A 1 123 ? 4.117 -17.5 -1.243 1 97.94 123 TYR A N 1
ATOM 1001 C CA . TYR A 1 123 ? 3.652 -18.578 -2.107 1 97.94 123 TYR A CA 1
ATOM 1002 C C . TYR A 1 123 ? 2.684 -19.484 -1.368 1 97.94 123 TYR A C 1
ATOM 1004 O O . TYR A 1 123 ? 2.836 -19.719 -0.166 1 97.94 123 TYR A O 1
ATOM 1012 N N . GLY A 1 124 ? 1.786 -19.938 -2.062 1 96.38 124 GLY A N 1
ATOM 1013 C CA . GLY A 1 124 ? 0.855 -20.922 -1.521 1 96.38 124 GLY A CA 1
ATOM 1014 C C . GLY A 1 124 ? 0.457 -21.984 -2.523 1 96.38 124 GLY A C 1
ATOM 1015 O O . GLY A 1 124 ? 0.487 -21.75 -3.734 1 96.38 124 GLY A O 1
ATOM 1016 N N . ARG A 1 125 ? 0.053 -23.109 -2.004 1 93.75 125 ARG A N 1
ATOM 1017 C CA . ARG A 1 125 ? -0.436 -24.188 -2.871 1 93.75 125 ARG A CA 1
ATOM 1018 C C . ARG A 1 125 ? -1.657 -23.734 -3.662 1 93.75 125 ARG A C 1
ATOM 1020 O O . ARG A 1 125 ? -1.768 -24 -4.859 1 93.75 125 ARG A O 1
ATOM 1027 N N . GLN A 1 126 ? -2.498 -23.031 -2.99 1 95.69 126 GLN A N 1
ATOM 1028 C CA . GLN A 1 126 ? -3.664 -22.422 -3.607 1 95.69 126 GLN A CA 1
ATOM 1029 C C . GLN A 1 126 ? -3.627 -20.891 -3.449 1 95.69 126 GLN A C 1
ATOM 1031 O O . GLN A 1 126 ? -3.492 -20.391 -2.336 1 95.69 126 GLN A O 1
ATOM 1036 N N . PRO A 1 127 ? -3.758 -20.266 -4.602 1 97.38 127 PRO A N 1
ATOM 1037 C CA . PRO A 1 127 ? -3.818 -18.797 -4.488 1 97.38 127 PRO A CA 1
ATOM 1038 C C . PRO A 1 127 ? -4.996 -18.328 -3.639 1 97.38 127 PRO A C 1
ATOM 1040 O O . PRO A 1 127 ? -6.082 -18.906 -3.703 1 97.38 127 PRO A O 1
ATOM 1043 N N . ARG A 1 128 ? -4.762 -17.344 -2.869 1 98.75 128 ARG A N 1
ATOM 1044 C CA . ARG A 1 128 ? -5.797 -16.797 -1.988 1 98.75 128 ARG A CA 1
ATOM 1045 C C . ARG A 1 128 ? -5.332 -15.516 -1.318 1 98.75 128 ARG A C 1
ATOM 1047 O O . ARG A 1 128 ? -4.145 -15.188 -1.35 1 98.75 128 ARG A O 1
ATOM 1054 N N . ILE A 1 129 ? -6.262 -14.828 -0.716 1 98.88 129 ILE A N 1
ATOM 1055 C CA . ILE A 1 129 ? -5.992 -13.617 0.05 1 98.88 129 ILE A CA 1
ATOM 1056 C C . ILE A 1 129 ? -6.652 -13.711 1.422 1 98.88 129 ILE A C 1
ATOM 1058 O O . ILE A 1 129 ? -7.855 -13.977 1.521 1 98.88 129 ILE A O 1
ATOM 1062 N N . GLU A 1 130 ? -5.836 -13.539 2.422 1 98.88 130 GLU A N 1
ATOM 1063 C CA . GLU A 1 130 ? -6.355 -13.523 3.787 1 98.88 130 GLU A CA 1
ATOM 1064 C C . GLU A 1 130 ? -6.391 -12.109 4.355 1 98.88 130 GLU A C 1
ATOM 1066 O O . GLU A 1 130 ? -5.453 -11.336 4.16 1 98.88 130 GLU A O 1
ATOM 1071 N N . ILE A 1 131 ? -7.5 -11.812 5.062 1 98.88 131 ILE A N 1
ATOM 1072 C CA . ILE A 1 131 ? -7.633 -10.484 5.648 1 98.88 131 ILE A CA 1
ATOM 1073 C C . ILE A 1 131 ? -8.156 -10.602 7.078 1 98.88 131 ILE A C 1
ATOM 1075 O O . ILE A 1 131 ? -9.008 -11.438 7.367 1 98.88 131 ILE A O 1
ATOM 1079 N N . GLU A 1 132 ? -7.617 -9.836 7.949 1 98.81 132 GLU A N 1
ATOM 1080 C CA . GLU A 1 132 ? -8.148 -9.547 9.281 1 98.81 132 GLU A CA 1
ATOM 1081 C C . GLU A 1 132 ? -8.273 -8.047 9.508 1 98.81 132 GLU A C 1
ATOM 1083 O O . GLU A 1 132 ? -7.328 -7.293 9.258 1 98.81 132 GLU A O 1
ATOM 1088 N N . VAL A 1 133 ? -9.438 -7.594 9.922 1 98.5 133 VAL A N 1
ATOM 1089 C CA . VAL A 1 133 ? -9.688 -6.18 10.18 1 98.5 133 VAL A CA 1
ATOM 1090 C C . VAL A 1 133 ? -10.117 -5.992 11.633 1 98.5 133 VAL A C 1
ATOM 1092 O O . VAL A 1 133 ? -11.008 -6.691 12.125 1 98.5 133 VAL A O 1
ATOM 1095 N N . LYS A 1 134 ? -9.453 -5.09 12.289 1 97.75 134 LYS A N 1
ATOM 1096 C CA . LYS A 1 134 ? -9.805 -4.75 13.664 1 97.75 134 LYS A CA 1
ATOM 1097 C C . LYS A 1 134 ? -9.953 -3.242 13.836 1 97.75 134 LYS A C 1
ATOM 1099 O O . LYS A 1 134 ? -9.172 -2.469 13.281 1 97.75 134 LYS A O 1
ATOM 1104 N N . GLU A 1 135 ? -10.977 -2.832 14.57 1 97.31 135 GLU A N 1
ATOM 1105 C CA . GLU A 1 135 ? -11.031 -1.439 15.008 1 97.31 135 GLU A CA 1
ATOM 1106 C C . GLU A 1 135 ? -10.047 -1.174 16.141 1 97.31 135 GLU A C 1
ATOM 1108 O O . GLU A 1 135 ? -9.906 -1.993 17.047 1 97.31 135 GLU A O 1
ATOM 1113 N N . ILE A 1 136 ? -9.383 -0.125 15.984 1 96.69 136 ILE A N 1
ATOM 1114 C CA . ILE A 1 136 ? -8.422 0.257 17.016 1 96.69 136 ILE A CA 1
ATOM 1115 C C . ILE A 1 136 ? -9.125 1.084 18.094 1 96.69 136 ILE A C 1
ATOM 1117 O O . ILE A 1 136 ? -9.734 2.115 17.797 1 96.69 136 ILE A O 1
ATOM 1121 N N . GLU A 1 137 ? -9.094 0.646 19.297 1 90.25 137 GLU A N 1
ATOM 1122 C CA . GLU A 1 137 ? -9.703 1.388 20.391 1 90.25 137 GLU A CA 1
ATOM 1123 C C . GLU A 1 137 ? -8.922 2.66 20.703 1 90.25 137 GLU A C 1
ATOM 1125 O O . GLU A 1 137 ? -7.703 2.617 20.875 1 90.25 137 GLU A O 1
ATOM 1130 N N . GLN A 1 138 ? -9.766 3.783 20.484 1 85 138 GLN A N 1
ATOM 1131 C CA . GLN A 1 138 ? -9.125 5.07 20.75 1 85 138 GLN A CA 1
ATOM 1132 C C . GLN A 1 138 ? -9.641 5.68 22.062 1 85 138 GLN A C 1
ATOM 1134 O O . GLN A 1 138 ? -10.812 5.523 22.406 1 85 138 GLN A O 1
ATOM 1139 N N . GLY A 1 139 ? -8.797 6.312 22.953 1 72.44 139 GLY A N 1
ATOM 1140 C CA . GLY A 1 139 ? -9.211 6.953 24.188 1 72.44 139 GLY A CA 1
ATOM 1141 C C . GLY A 1 139 ? -8.055 7.312 25.109 1 72.44 139 GLY A C 1
ATOM 1142 O O . GLY A 1 139 ? -6.934 6.832 24.906 1 72.44 139 GLY A O 1
ATOM 1143 N N . MET B 1 1 ? 20.641 -3.65 7.797 1 89.25 1 MET B N 1
ATOM 1144 C CA . MET B 1 1 ? 19.422 -2.977 8.266 1 89.25 1 MET B CA 1
ATOM 1145 C C . MET B 1 1 ? 19.516 -1.474 8.023 1 89.25 1 MET B C 1
ATOM 1147 O O . MET B 1 1 ? 20.547 -0.856 8.289 1 89.25 1 MET B O 1
ATOM 1151 N N . ILE B 1 2 ? 18.5 -0.877 7.41 1 96.56 2 ILE B N 1
ATOM 1152 C CA . ILE B 1 2 ? 18.438 0.561 7.18 1 96.56 2 ILE B CA 1
ATOM 1153 C C . ILE B 1 2 ? 17.391 1.183 8.117 1 96.56 2 ILE B C 1
ATOM 1155 O O . ILE B 1 2 ? 16.281 0.673 8.242 1 96.56 2 ILE B O 1
ATOM 1159 N N . LYS B 1 3 ? 17.812 2.221 8.812 1 98.25 3 LYS B N 1
ATOM 1160 C CA . LYS B 1 3 ? 16.922 3.035 9.625 1 98.25 3 LYS B CA 1
ATOM 1161 C C . LYS B 1 3 ? 17.125 4.523 9.359 1 98.25 3 LYS B C 1
ATOM 1163 O O . LYS B 1 3 ? 18.266 5.016 9.445 1 98.25 3 LYS B O 1
ATOM 1168 N N . HIS B 1 4 ? 16.094 5.211 9.016 1 98.56 4 HIS B N 1
ATOM 1169 C CA . HIS B 1 4 ? 16.234 6.625 8.688 1 98.56 4 HIS B CA 1
ATOM 1170 C C . HIS B 1 4 ? 14.93 7.379 8.93 1 98.56 4 HIS B C 1
ATOM 1172 O O . HIS B 1 4 ? 13.852 6.781 8.906 1 98.56 4 HIS B O 1
ATOM 1178 N N . THR B 1 5 ? 15.055 8.664 9.219 1 98.81 5 THR B N 1
ATOM 1179 C CA . THR B 1 5 ? 13.914 9.555 9.336 1 98.81 5 THR B CA 1
ATOM 1180 C C . THR B 1 5 ? 14.008 10.695 8.328 1 98.81 5 THR B C 1
ATOM 1182 O O . THR B 1 5 ? 15 11.43 8.305 1 98.81 5 THR B O 1
ATOM 1185 N N . PHE B 1 6 ? 13.047 10.75 7.473 1 98.81 6 PHE B N 1
ATOM 1186 C CA . PHE B 1 6 ? 12.922 11.891 6.566 1 98.81 6 PHE B CA 1
ATOM 1187 C C . PHE B 1 6 ? 12.078 12.992 7.191 1 98.81 6 PHE B C 1
ATOM 1189 O O . PHE B 1 6 ? 10.891 12.789 7.457 1 98.81 6 PHE B O 1
ATOM 1196 N N . MET B 1 7 ? 12.672 14.164 7.363 1 98.19 7 MET B N 1
ATOM 1197 C CA . MET B 1 7 ? 11.945 15.281 7.957 1 98.19 7 MET B CA 1
ATOM 1198 C C . MET B 1 7 ? 11.148 16.031 6.895 1 98.19 7 MET B C 1
ATOM 1200 O O . MET B 1 7 ? 11.367 17.219 6.676 1 98.19 7 MET B O 1
ATOM 1204 N N . LEU B 1 8 ? 10.211 15.367 6.223 1 97.81 8 LEU B N 1
ATOM 1205 C CA . LEU B 1 8 ? 9.344 15.891 5.172 1 97.81 8 LEU B CA 1
ATOM 1206 C C . LEU B 1 8 ? 7.891 15.508 5.43 1 97.81 8 LEU B C 1
ATOM 1208 O O . LEU B 1 8 ? 7.617 14.461 6.02 1 97.81 8 LEU B O 1
ATOM 1212 N N . THR B 1 9 ? 7.016 16.328 4.961 1 97.69 9 THR B N 1
ATOM 1213 C CA . THR B 1 9 ? 5.598 16 5.012 1 97.69 9 THR B CA 1
ATOM 1214 C C . THR B 1 9 ? 5.262 14.891 4.027 1 97.69 9 THR B C 1
ATOM 1216 O O . THR B 1 9 ? 5.621 14.961 2.848 1 97.69 9 THR B O 1
ATOM 1219 N N . PRO B 1 10 ? 4.613 13.867 4.559 1 98.38 10 PRO B N 1
ATOM 1220 C CA . PRO B 1 10 ? 4.211 12.828 3.613 1 98.38 10 PRO B CA 1
ATOM 1221 C C . PRO B 1 10 ? 3.299 13.352 2.506 1 98.38 10 PRO B C 1
ATOM 1223 O O . PRO B 1 10 ? 2.398 14.156 2.771 1 98.38 10 PRO B O 1
ATOM 1226 N N . VAL B 1 11 ? 3.551 12.891 1.276 1 98.06 11 VAL B N 1
ATOM 1227 C CA . VAL B 1 11 ? 2.727 13.234 0.122 1 98.06 11 VAL B CA 1
ATOM 1228 C C . VAL B 1 11 ? 2.176 11.961 -0.518 1 98.06 11 VAL B C 1
ATOM 1230 O O . VAL B 1 11 ? 2.924 11.016 -0.773 1 98.06 11 VAL B O 1
ATOM 1233 N N . GLN B 1 12 ? 0.927 11.945 -0.729 1 97.62 12 GLN B N 1
ATOM 1234 C CA . GLN B 1 12 ? 0.263 10.773 -1.278 1 97.62 12 GLN B CA 1
ATOM 1235 C C . GLN B 1 12 ? 0.494 10.656 -2.783 1 97.62 12 GLN B C 1
ATOM 1237 O O . GLN B 1 12 ? 0.569 11.672 -3.48 1 97.62 12 GLN B O 1
ATOM 1242 N N . GLN B 1 13 ? 0.552 9.398 -3.25 1 96.25 13 GLN B N 1
ATOM 1243 C CA . GLN B 1 13 ? 0.47 9.172 -4.688 1 96.25 13 GLN B CA 1
ATOM 1244 C C . GLN B 1 13 ? -0.871 9.648 -5.242 1 96.25 13 GLN B C 1
ATOM 1246 O O . GLN B 1 13 ? -1.901 9.523 -4.578 1 96.25 13 GLN B O 1
ATOM 1251 N N . GLN B 1 14 ? -0.871 10.273 -6.395 1 93.19 14 GLN B N 1
ATOM 1252 C CA . GLN B 1 14 ? -2.082 10.758 -7.051 1 93.19 14 GLN B CA 1
ATOM 1253 C C . GLN B 1 14 ? -2.273 10.086 -8.414 1 93.19 14 GLN B C 1
ATOM 1255 O O . GLN B 1 14 ? -1.312 9.602 -9.008 1 93.19 14 GLN B O 1
ATOM 1260 N N . ARG B 1 15 ? -3.533 10.133 -8.789 1 87.19 15 ARG B N 1
ATOM 1261 C CA . ARG B 1 15 ? -3.805 9.648 -10.141 1 87.19 15 ARG B CA 1
ATOM 1262 C C . ARG B 1 15 ? -3.014 10.445 -11.172 1 87.19 15 ARG B C 1
ATOM 1264 O O . ARG B 1 15 ? -2.936 11.672 -11.094 1 87.19 15 ARG B O 1
ATOM 1271 N N . PRO B 1 16 ? -2.453 9.719 -12.109 1 89.94 16 PRO B N 1
ATOM 1272 C CA . PRO B 1 16 ? -1.71 10.445 -13.141 1 89.94 16 PRO B CA 1
ATOM 1273 C C . PRO B 1 16 ? -2.6 11.375 -13.969 1 89.94 16 PRO B C 1
ATOM 1275 O O . PRO B 1 16 ? -3.795 11.109 -14.125 1 89.94 16 PRO B O 1
ATOM 1278 N N . ARG B 1 17 ? -2.059 12.375 -14.406 1 87.12 17 ARG B N 1
ATOM 1279 C CA . ARG B 1 17 ? -2.732 13.289 -15.32 1 87.12 17 ARG B CA 1
ATOM 1280 C C . ARG B 1 17 ? -2.432 12.938 -16.781 1 87.12 17 ARG B C 1
ATOM 1282 O O . ARG B 1 17 ? -1.459 12.234 -17.062 1 87.12 17 ARG B O 1
ATOM 1289 N N . ALA B 1 18 ? -3.395 13.352 -17.609 1 87.75 18 ALA B N 1
ATOM 1290 C CA . ALA B 1 18 ? -3.234 13.023 -19.031 1 87.75 18 ALA B CA 1
ATOM 1291 C C . ALA B 1 18 ? -3.305 14.281 -19.891 1 87.75 18 ALA B C 1
ATOM 1293 O O . ALA B 1 18 ? -4.055 15.211 -19.594 1 87.75 18 ALA B O 1
ATOM 1294 N N . THR B 1 19 ? -2.439 14.312 -20.906 1 86.44 19 THR B N 1
ATOM 1295 C CA . THR B 1 19 ? -2.461 15.406 -21.875 1 86.44 19 THR B CA 1
ATOM 1296 C C . THR B 1 19 ? -2.299 14.883 -23.297 1 86.44 19 THR B C 1
ATOM 1298 O O . THR B 1 19 ? -1.737 13.805 -23.5 1 86.44 19 THR B O 1
ATOM 1301 N N . HIS B 1 20 ? -2.832 15.695 -24.172 1 87.94 20 HIS B N 1
ATOM 1302 C CA . HIS B 1 20 ? -2.66 15.352 -25.578 1 87.94 20 HIS B CA 1
ATOM 1303 C C . HIS B 1 20 ? -1.226 15.594 -26.031 1 87.94 20 HIS B C 1
ATOM 1305 O O . HIS B 1 20 ? -0.619 16.609 -25.672 1 87.94 20 HIS B O 1
ATOM 1311 N N . TYR B 1 21 ? -0.768 14.508 -26.656 1 88.62 21 TYR B N 1
ATOM 1312 C CA . TYR B 1 21 ? 0.54 14.625 -27.281 1 88.62 21 TYR B CA 1
ATOM 1313 C C . TYR B 1 21 ? 0.488 14.148 -28.734 1 88.62 21 TYR B C 1
ATOM 1315 O O . TYR B 1 21 ? 0.829 13.008 -29.031 1 88.62 21 TYR B O 1
ATOM 1323 N N . GLY B 1 22 ? 0.236 15.125 -29.609 1 83.12 22 GLY B N 1
ATOM 1324 C CA . GLY B 1 22 ? -0.07 14.711 -30.969 1 83.12 22 GLY B CA 1
ATOM 1325 C C . GLY B 1 22 ? -1.248 13.758 -31.062 1 83.12 22 GLY B C 1
ATOM 1326 O O . GLY B 1 22 ? -2.346 14.078 -30.594 1 83.12 22 GLY B O 1
ATOM 1327 N N . ARG B 1 23 ? -0.872 12.633 -31.719 1 84.25 23 ARG B N 1
ATOM 1328 C CA . ARG B 1 23 ? -1.937 11.641 -31.859 1 84.25 23 ARG B CA 1
ATOM 1329 C C . ARG B 1 23 ? -1.961 10.711 -30.641 1 84.25 23 ARG B C 1
ATOM 1331 O O . ARG B 1 23 ? -2.844 9.852 -30.531 1 84.25 23 ARG B O 1
ATOM 1338 N N . SER B 1 24 ? -1.042 10.938 -29.781 1 89.62 24 SER B N 1
ATOM 1339 C CA . SER B 1 24 ? -0.927 10.047 -28.625 1 89.62 24 SER B CA 1
ATOM 1340 C C . SER B 1 24 ? -1.309 10.773 -27.328 1 89.62 24 SER B C 1
ATOM 1342 O O . SER B 1 24 ? -1.634 11.961 -27.344 1 89.62 24 SER B O 1
ATOM 1344 N N . ILE B 1 25 ? -1.573 10.047 -26.328 1 90.06 25 ILE B N 1
ATOM 1345 C CA . ILE B 1 25 ? -1.856 10.57 -25 1 90.06 25 ILE B CA 1
ATOM 1346 C C . ILE B 1 25 ? -0.65 10.352 -24.094 1 90.06 25 ILE B C 1
ATOM 1348 O O . ILE B 1 25 ? -0.084 9.258 -24.062 1 90.06 25 ILE B O 1
ATOM 1352 N N . ARG B 1 26 ? -0.233 11.398 -23.406 1 88.88 26 ARG B N 1
ATOM 1353 C CA . ARG B 1 26 ? 0.875 11.297 -22.469 1 88.88 26 ARG B CA 1
ATOM 1354 C C . ARG B 1 26 ? 0.377 11.367 -21.031 1 88.88 26 ARG B C 1
ATOM 1356 O O . ARG B 1 26 ? -0.359 12.289 -20.656 1 88.88 26 ARG B O 1
ATOM 1363 N N . LEU B 1 27 ? 0.799 10.445 -20.203 1 88.12 27 LEU B N 1
ATOM 1364 C CA . LEU B 1 27 ? 0.466 10.43 -18.781 1 88.12 27 LEU B CA 1
ATOM 1365 C C . LEU B 1 27 ? 1.637 10.922 -17.938 1 88.12 27 LEU B C 1
ATOM 1367 O O . LEU B 1 27 ? 2.793 10.609 -18.234 1 88.12 27 LEU B O 1
ATOM 1371 N N . TYR B 1 28 ? 1.356 11.695 -16.906 1 88.69 28 TYR B N 1
ATOM 1372 C CA . TYR B 1 28 ? 2.428 12.172 -16.047 1 88.69 28 TYR B CA 1
ATOM 1373 C C . TYR B 1 28 ? 1.93 12.367 -14.617 1 88.69 28 TYR B C 1
ATOM 1375 O O . TYR B 1 28 ? 0.737 12.594 -14.398 1 88.69 28 TYR B O 1
ATOM 1383 N N . ASP B 1 29 ? 2.881 12.352 -13.625 1 90.62 29 ASP B N 1
ATOM 1384 C CA . ASP B 1 29 ? 2.555 12.594 -12.219 1 90.62 29 ASP B CA 1
ATOM 1385 C C . ASP B 1 29 ? 2.377 14.086 -11.945 1 90.62 29 ASP B C 1
ATOM 1387 O O . ASP B 1 29 ? 3.119 14.914 -12.484 1 90.62 29 ASP B O 1
ATOM 1391 N N . PRO B 1 30 ? 1.479 14.422 -11.109 1 94.31 30 PRO B N 1
ATOM 1392 C CA . PRO B 1 30 ? 1.389 15.82 -10.672 1 94.31 30 PRO B CA 1
ATOM 1393 C C . PRO B 1 30 ? 2.695 16.344 -10.078 1 94.31 30 PRO B C 1
ATOM 1395 O O . PRO B 1 30 ? 3.473 15.562 -9.516 1 94.31 30 PRO B O 1
ATOM 1398 N N . LYS B 1 31 ? 2.877 17.594 -10.141 1 95.75 31 LYS B N 1
ATOM 1399 C CA . LYS B 1 31 ? 4.121 18.234 -9.75 1 95.75 31 LYS B CA 1
ATOM 1400 C C . LYS B 1 31 ? 4.473 17.938 -8.297 1 95.75 31 LYS B C 1
ATOM 1402 O O . LYS B 1 31 ? 5.621 17.625 -7.98 1 95.75 31 LYS B O 1
ATOM 1407 N N . ALA B 1 32 ? 3.516 17.984 -7.422 1 96.44 32 ALA B N 1
ATOM 1408 C CA . ALA B 1 32 ? 3.756 17.781 -5.996 1 96.44 32 ALA B CA 1
ATOM 1409 C C . ALA B 1 32 ? 4.316 16.391 -5.734 1 96.44 32 ALA B C 1
ATOM 1411 O O . ALA B 1 32 ? 5.219 16.219 -4.906 1 96.44 32 ALA B O 1
ATOM 1412 N N . VAL B 1 33 ? 3.83 15.383 -6.418 1 97.31 33 VAL B N 1
ATOM 1413 C CA . VAL B 1 33 ? 4.281 14 -6.266 1 97.31 33 VAL B CA 1
ATOM 1414 C C . VAL B 1 33 ? 5.711 13.867 -6.785 1 97.31 33 VAL B C 1
ATOM 1416 O O . VAL B 1 33 ? 6.566 13.281 -6.117 1 97.31 33 VAL B O 1
ATOM 1419 N N . LYS B 1 34 ? 5.906 14.461 -7.883 1 97 34 LYS B N 1
ATOM 1420 C CA . LYS B 1 34 ? 7.234 14.398 -8.484 1 97 34 LYS B CA 1
ATOM 1421 C C . LYS B 1 34 ? 8.273 15.055 -7.582 1 97 34 LYS B C 1
ATOM 1423 O O . LYS B 1 34 ? 9.352 14.484 -7.355 1 97 34 LYS B O 1
ATOM 1428 N N . GLN B 1 35 ? 7.973 16.188 -7.145 1 98.19 35 GLN B N 1
ATOM 1429 C CA . GLN B 1 35 ? 8.898 16.922 -6.285 1 98.19 35 GLN B CA 1
ATOM 1430 C C . GLN B 1 35 ? 9.156 16.172 -4.984 1 98.19 35 GLN B C 1
ATOM 1432 O O . GLN B 1 35 ? 10.289 16.141 -4.492 1 98.19 35 GLN B O 1
ATOM 1437 N N . PHE B 1 36 ? 8.164 15.594 -4.414 1 98.5 36 PHE B N 1
ATOM 1438 C CA . PHE B 1 36 ? 8.297 14.797 -3.201 1 98.5 36 PHE B CA 1
ATOM 1439 C C . PHE B 1 36 ? 9.234 13.617 -3.428 1 98.5 36 PHE B C 1
ATOM 1441 O O . PHE B 1 36 ? 10.18 13.414 -2.662 1 98.5 36 PHE B O 1
ATOM 1448 N N . LYS B 1 37 ? 8.961 12.891 -4.496 1 98.06 37 LYS B N 1
ATOM 1449 C CA . LYS B 1 37 ? 9.781 11.719 -4.789 1 98.06 37 LYS B CA 1
ATOM 1450 C C . LYS B 1 37 ? 11.234 12.117 -5.023 1 98.06 37 LYS B C 1
ATOM 1452 O O . LYS B 1 37 ? 12.148 11.422 -4.574 1 98.06 37 LYS B O 1
ATOM 1457 N N . GLN B 1 38 ? 11.398 13.195 -5.668 1 98.31 38 GLN B N 1
ATOM 1458 C CA . GLN B 1 38 ? 12.75 13.672 -5.926 1 98.31 38 GLN B CA 1
ATOM 1459 C C . GLN B 1 38 ? 13.461 14.039 -4.625 1 98.31 38 GLN B C 1
ATOM 1461 O O . GLN B 1 38 ? 14.633 13.695 -4.434 1 98.31 38 GLN B O 1
ATOM 1466 N N . ALA B 1 39 ? 12.781 14.742 -3.787 1 98.75 39 ALA B N 1
ATOM 1467 C CA . ALA B 1 39 ? 13.367 15.148 -2.514 1 98.75 39 ALA B CA 1
ATOM 1468 C C . ALA B 1 39 ? 13.75 13.93 -1.674 1 98.75 39 ALA B C 1
ATOM 1470 O O . ALA B 1 39 ? 14.828 13.883 -1.085 1 98.75 39 ALA B O 1
ATOM 1471 N N . ILE B 1 40 ? 12.891 12.961 -1.593 1 98.81 40 ILE B N 1
ATOM 1472 C CA . ILE B 1 40 ? 13.148 11.719 -0.863 1 98.81 40 ILE B CA 1
ATOM 1473 C C . ILE B 1 40 ? 14.367 11.023 -1.457 1 98.81 40 ILE B C 1
ATOM 1475 O O . ILE B 1 40 ? 15.273 10.609 -0.726 1 98.81 40 ILE B O 1
ATOM 1479 N N . ALA B 1 41 ? 14.398 10.906 -2.746 1 98.5 41 ALA B N 1
ATOM 1480 C CA . ALA B 1 41 ? 15.5 10.227 -3.428 1 98.5 41 ALA B CA 1
ATOM 1481 C C . ALA B 1 41 ? 16.828 10.93 -3.156 1 98.5 41 ALA B C 1
ATOM 1483 O O . ALA B 1 41 ? 17.828 10.273 -2.848 1 98.5 41 ALA B O 1
ATOM 1484 N N . GLU B 1 42 ? 16.766 12.219 -3.301 1 98.5 42 GLU B N 1
ATOM 1485 C CA . GLU B 1 42 ? 17.984 12.992 -3.088 1 98.5 42 GLU B CA 1
ATOM 1486 C C . GLU B 1 42 ? 18.531 12.797 -1.673 1 98.5 42 GLU B C 1
ATOM 1488 O O . GLU B 1 42 ? 19.719 12.555 -1.484 1 98.5 42 GLU B O 1
ATOM 1493 N N . GLU B 1 43 ? 17.688 12.875 -0.728 1 98.56 43 GLU B N 1
ATOM 1494 C CA . GLU B 1 43 ? 18.125 12.68 0.651 1 98.56 43 GLU B CA 1
ATOM 1495 C C . GLU B 1 43 ? 18.609 11.25 0.879 1 98.56 43 GLU B C 1
ATOM 1497 O O . GLU B 1 43 ? 19.594 11.023 1.574 1 98.56 43 GLU B O 1
ATOM 1502 N N . ALA B 1 44 ? 17.891 10.305 0.385 1 98.5 44 ALA B N 1
ATOM 1503 C CA . ALA B 1 44 ? 18.281 8.898 0.52 1 98.5 44 ALA B CA 1
ATOM 1504 C C . ALA B 1 44 ? 19.656 8.656 -0.069 1 98.5 44 ALA B C 1
ATOM 1506 O O . ALA B 1 44 ? 20.484 7.961 0.531 1 98.5 44 ALA B O 1
ATOM 1507 N N . MET B 1 45 ? 19.891 9.242 -1.228 1 97.69 45 MET B N 1
ATOM 1508 C CA . MET B 1 45 ? 21.188 9.07 -1.898 1 97.69 45 MET B CA 1
ATOM 1509 C C . MET B 1 45 ? 22.312 9.68 -1.073 1 97.69 45 MET B C 1
ATOM 1511 O O . MET B 1 45 ? 23.438 9.172 -1.071 1 97.69 45 MET B O 1
ATOM 1515 N N . LEU B 1 46 ? 21.969 10.727 -0.393 1 97.44 46 LEU B N 1
ATOM 1516 C CA . LEU B 1 46 ? 22.953 11.422 0.414 1 97.44 46 LEU B CA 1
ATOM 1517 C C . LEU B 1 46 ? 23.266 10.641 1.688 1 97.44 46 LEU B C 1
ATOM 1519 O O . LEU B 1 46 ? 24.406 10.625 2.15 1 97.44 46 LEU B O 1
ATOM 1523 N N . THR B 1 47 ? 22.312 9.898 2.184 1 97.19 47 THR B N 1
ATOM 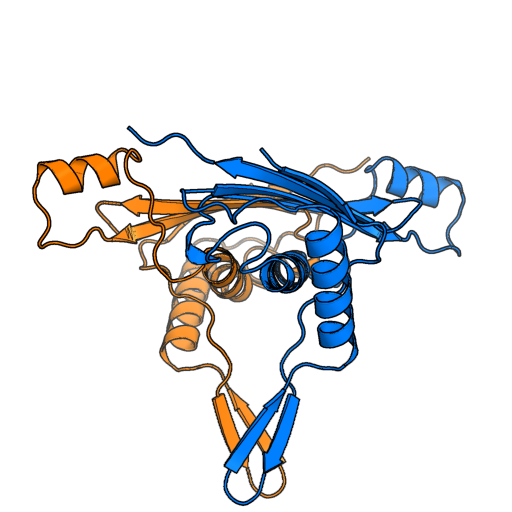1524 C CA . THR B 1 47 ? 22.469 9.328 3.518 1 97.19 47 THR B CA 1
ATOM 1525 C C . THR B 1 47 ? 22.766 7.832 3.436 1 97.19 47 THR B C 1
ATOM 1527 O O . THR B 1 47 ? 23.25 7.238 4.398 1 97.19 47 THR B O 1
ATOM 1530 N N . TYR B 1 48 ? 22.469 7.281 2.391 1 96.69 48 TYR B N 1
ATOM 1531 C CA . TYR B 1 48 ? 22.734 5.863 2.174 1 96.69 48 TYR B CA 1
ATOM 1532 C C . TYR B 1 48 ? 23.672 5.664 0.987 1 96.69 48 TYR B C 1
ATOM 1534 O O . TYR B 1 48 ? 23.25 5.75 -0.168 1 96.69 48 TYR B O 1
ATOM 1542 N N . ARG B 1 49 ? 24.875 5.246 1.245 1 94.38 49 ARG B N 1
ATOM 1543 C CA . ARG B 1 49 ? 25.891 5.191 0.209 1 94.38 49 ARG B CA 1
ATOM 1544 C C . ARG B 1 49 ? 26.328 3.752 -0.05 1 94.38 49 ARG B C 1
ATOM 1546 O O . ARG B 1 49 ? 27.438 3.514 -0.561 1 94.38 49 ARG B O 1
ATOM 1553 N N . HIS B 1 50 ? 25.531 2.818 0.285 1 95.81 50 HIS B N 1
ATOM 1554 C CA . HIS B 1 50 ? 25.844 1.41 0.052 1 95.81 50 HIS B CA 1
ATOM 1555 C C . HIS B 1 50 ? 25.094 0.881 -1.166 1 95.81 50 HIS B C 1
ATOM 1557 O O . HIS B 1 50 ? 24.234 1.576 -1.729 1 95.81 50 HIS B O 1
ATOM 1563 N N . GLN B 1 51 ? 25.5 -0.277 -1.575 1 96.75 51 GLN B N 1
ATOM 1564 C CA . GLN B 1 51 ? 24.766 -0.924 -2.654 1 96.75 51 GLN B CA 1
ATOM 1565 C C . GLN B 1 51 ? 23.328 -1.209 -2.242 1 96.75 51 GLN B C 1
ATOM 1567 O O . GLN B 1 51 ? 23.062 -1.604 -1.104 1 96.75 51 GLN B O 1
ATOM 1572 N N . PRO B 1 52 ? 22.391 -1.015 -3.152 1 97.56 52 PRO B N 1
ATOM 1573 C CA . PRO B 1 52 ? 21 -1.362 -2.828 1 97.56 52 PRO B CA 1
ATOM 1574 C C . PRO B 1 52 ? 20.859 -2.812 -2.373 1 97.56 52 PRO B C 1
ATOM 1576 O O . PRO B 1 52 ? 21.578 -3.691 -2.846 1 97.56 52 PRO B O 1
ATOM 1579 N N . LEU B 1 53 ? 19.953 -3.004 -1.474 1 97.19 53 LEU B N 1
ATOM 1580 C CA . LEU B 1 53 ? 19.656 -4.348 -0.983 1 97.19 53 LEU B CA 1
ATOM 1581 C C . LEU B 1 53 ? 19.094 -5.219 -2.096 1 97.19 53 LEU B C 1
ATOM 1583 O O . LEU B 1 53 ? 18.422 -4.715 -3.004 1 97.19 53 LEU B O 1
ATOM 1587 N N . SER B 1 54 ? 19.297 -6.543 -2.002 1 96.38 54 SER B N 1
ATOM 1588 C CA . SER B 1 54 ? 18.922 -7.406 -3.119 1 96.38 54 SER B CA 1
ATOM 1589 C C . SER B 1 54 ? 18.156 -8.633 -2.637 1 96.38 54 SER B C 1
ATOM 1591 O O . SER B 1 54 ? 17.703 -9.445 -3.445 1 96.38 54 SER B O 1
ATOM 1593 N N . GLY B 1 55 ? 17.969 -8.812 -1.398 1 96.5 55 GLY B N 1
ATOM 1594 C CA . GLY B 1 55 ? 17.203 -9.938 -0.863 1 96.5 55 GLY B CA 1
ATOM 1595 C C . GLY B 1 55 ? 15.758 -9.586 -0.568 1 96.5 55 GLY B C 1
ATOM 1596 O O . GLY B 1 55 ? 15.297 -8.492 -0.904 1 96.5 55 GLY B O 1
ATOM 1597 N N . SER B 1 56 ? 15.023 -10.602 -0.013 1 97.94 56 SER B N 1
ATOM 1598 C CA . SER B 1 56 ? 13.664 -10.344 0.447 1 97.94 56 SER B CA 1
ATOM 1599 C C . SER B 1 56 ? 13.656 -9.32 1.583 1 97.94 56 SER B C 1
ATOM 1601 O O . SER B 1 56 ? 14.5 -9.375 2.477 1 97.94 56 SER B O 1
ATOM 1603 N N . LEU B 1 57 ? 12.695 -8.422 1.546 1 98.62 57 LEU B N 1
ATOM 1604 C CA . LEU B 1 57 ? 12.781 -7.293 2.463 1 98.62 57 LEU B CA 1
ATOM 1605 C C . LEU B 1 57 ? 11.508 -7.172 3.293 1 98.62 57 LEU B C 1
ATOM 1607 O O . LEU B 1 57 ? 10.398 -7.363 2.777 1 98.62 57 LEU B O 1
ATOM 1611 N N . ALA B 1 58 ? 11.688 -6.855 4.555 1 98.75 58 ALA B N 1
ATOM 1612 C CA . ALA B 1 58 ? 10.648 -6.32 5.426 1 98.75 58 ALA B CA 1
ATOM 1613 C C . ALA B 1 58 ? 10.828 -4.824 5.645 1 98.75 58 ALA B C 1
ATOM 1615 O O . ALA B 1 58 ? 11.914 -4.371 6.016 1 98.75 58 ALA B O 1
ATOM 1616 N N . VAL B 1 59 ? 9.766 -4.059 5.379 1 98.81 59 VAL B N 1
ATOM 1617 C CA . VAL B 1 59 ? 9.836 -2.605 5.492 1 98.81 59 VAL B CA 1
ATOM 1618 C C . VAL B 1 59 ? 8.805 -2.119 6.512 1 98.81 59 VAL B C 1
ATOM 1620 O O . VAL B 1 59 ? 7.625 -2.457 6.422 1 98.81 59 VAL B O 1
ATOM 1623 N N . ALA B 1 60 ? 9.242 -1.409 7.48 1 98.94 60 ALA B N 1
ATOM 1624 C CA . ALA B 1 60 ? 8.375 -0.761 8.461 1 98.94 60 ALA B CA 1
ATOM 1625 C C . ALA B 1 60 ? 8.344 0.75 8.25 1 98.94 60 ALA B C 1
ATOM 1627 O O . ALA B 1 60 ? 9.391 1.387 8.125 1 98.94 60 ALA B O 1
ATOM 1628 N N . LEU B 1 61 ? 7.168 1.283 8.195 1 98.88 61 LEU B N 1
ATOM 1629 C CA . LEU B 1 61 ? 6.961 2.695 7.891 1 98.88 61 LEU B CA 1
ATOM 1630 C C . LEU B 1 61 ? 6.012 3.336 8.898 1 98.88 61 LEU B C 1
ATOM 1632 O O . LEU B 1 61 ? 4.992 2.742 9.266 1 98.88 61 LEU B O 1
ATOM 1636 N N . VAL B 1 62 ? 6.344 4.531 9.312 1 98.88 62 VAL B N 1
ATOM 1637 C CA . VAL B 1 62 ? 5.383 5.375 10.016 1 98.88 62 VAL B CA 1
ATOM 1638 C C . VAL B 1 62 ? 5.336 6.754 9.367 1 98.88 62 VAL B C 1
ATOM 1640 O O . VAL B 1 62 ? 6.363 7.422 9.242 1 98.88 62 VAL B O 1
ATOM 1643 N N . PHE B 1 63 ? 4.211 7.16 8.953 1 98.88 63 PHE B N 1
ATOM 1644 C CA . PHE B 1 63 ? 3.988 8.477 8.367 1 98.88 63 PHE B CA 1
ATOM 1645 C C . PHE B 1 63 ? 3.373 9.43 9.383 1 98.88 63 PHE B C 1
ATOM 1647 O O . PHE B 1 63 ? 2.242 9.227 9.828 1 98.88 63 PHE B O 1
ATOM 1654 N N . TYR B 1 64 ? 4.047 10.461 9.734 1 98.69 64 TYR B N 1
ATOM 1655 C CA . TYR B 1 64 ? 3.541 11.461 10.664 1 98.69 64 TYR B CA 1
ATOM 1656 C C . TYR B 1 64 ? 3.047 12.695 9.922 1 98.69 64 TYR B C 1
ATOM 1658 O O . TYR B 1 64 ? 3.832 13.406 9.289 1 98.69 64 TYR B O 1
ATOM 1666 N N . ARG B 1 65 ? 1.877 12.922 9.984 1 97.12 65 ARG B N 1
ATOM 1667 C CA . ARG B 1 65 ? 1.312 14.141 9.414 1 97.12 65 ARG B CA 1
ATOM 1668 C C . ARG B 1 65 ? 1.169 15.227 10.469 1 97.12 65 ARG B C 1
ATOM 1670 O O . ARG B 1 65 ? 1.073 14.93 11.664 1 97.12 65 ARG B O 1
ATOM 1677 N N . PRO B 1 66 ? 1.091 16.375 10.055 1 94.94 66 PRO B N 1
ATOM 1678 C CA . PRO B 1 66 ? 1.014 17.453 11.039 1 94.94 66 PRO B CA 1
ATOM 1679 C C . PRO B 1 66 ? -0.354 17.547 11.711 1 94.94 66 PRO B C 1
ATOM 1681 O O . PRO B 1 66 ? -1.352 17.078 11.148 1 94.94 66 PRO B O 1
ATOM 1684 N N . VAL B 1 67 ? -0.326 18.078 12.875 1 94.12 67 VAL B N 1
ATOM 1685 C CA . VAL B 1 67 ? -1.559 18.359 13.602 1 94.12 67 VAL B CA 1
ATOM 1686 C C . VAL B 1 67 ? -2.061 19.75 13.242 1 94.12 67 VAL B C 1
ATOM 1688 O O . VAL B 1 67 ? -1.278 20.703 13.172 1 94.12 67 VAL B O 1
ATOM 1691 N N . GLN B 1 68 ? -3.344 19.828 12.984 1 91.38 68 GLN B N 1
ATOM 1692 C CA . GLN B 1 68 ? -3.926 21.125 12.68 1 91.38 68 GLN B CA 1
ATOM 1693 C C . GLN B 1 68 ? -3.658 22.125 13.805 1 91.38 68 GLN B C 1
ATOM 1695 O O . GLN B 1 68 ? -3.857 21.812 14.977 1 91.38 68 GLN B O 1
ATOM 1700 N N . GLN B 1 69 ? -3.324 23.266 13.438 1 91.06 69 GLN B N 1
ATOM 1701 C CA . GLN B 1 69 ? -2.889 24.281 14.406 1 91.06 69 GLN B CA 1
ATOM 1702 C C . GLN B 1 69 ? -4.078 24.859 15.164 1 91.06 69 GLN B C 1
ATOM 1704 O O . GLN B 1 69 ? -3.932 25.312 16.297 1 91.06 69 GLN B O 1
ATOM 1709 N N . SER B 1 70 ? -5.16 24.844 14.578 1 93.88 70 SER B N 1
ATOM 1710 C CA . SER B 1 70 ? -6.32 25.547 15.117 1 93.88 70 SER B CA 1
ATOM 1711 C C . SER B 1 70 ? -6.984 24.719 16.219 1 93.88 70 SER B C 1
ATOM 1713 O O . SER B 1 70 ? -7.879 25.219 16.922 1 93.88 70 SER B O 1
ATOM 1715 N N . LEU B 1 71 ? -6.543 23.578 16.484 1 93.44 71 LEU B N 1
ATOM 1716 C CA . LEU B 1 71 ? -7.16 22.703 17.469 1 93.44 71 LEU B CA 1
ATOM 1717 C C . LEU B 1 71 ? -6.773 23.109 18.875 1 93.44 71 LEU B C 1
ATOM 1719 O O . LEU B 1 71 ? -5.75 23.766 19.078 1 93.44 71 LEU B O 1
ATOM 1723 N N . SER B 1 72 ? -7.543 22.75 19.75 1 96.62 72 SER B N 1
ATOM 1724 C CA . SER B 1 72 ? -7.223 22.984 21.156 1 96.62 72 SER B CA 1
ATOM 1725 C C . SER B 1 72 ? -5.961 22.25 21.578 1 96.62 72 SER B C 1
ATOM 1727 O O . SER B 1 72 ? -5.602 21.234 20.969 1 96.62 72 SER B O 1
ATOM 1729 N N . LYS B 1 73 ? -5.328 22.75 22.625 1 95.62 73 LYS B N 1
ATOM 1730 C CA . LYS B 1 73 ? -4.113 22.125 23.141 1 95.62 73 LYS B CA 1
ATOM 1731 C C . LYS B 1 73 ? -4.379 20.672 23.547 1 95.62 73 LYS B C 1
ATOM 1733 O O . LYS B 1 73 ? -3.549 19.797 23.312 1 95.62 73 LYS B O 1
ATOM 1738 N N . VAL B 1 74 ? -5.527 20.438 24.094 1 95.81 74 VAL B N 1
ATOM 1739 C CA . VAL B 1 74 ? -5.895 19.109 24.578 1 95.81 74 VAL B CA 1
ATOM 1740 C C . VAL B 1 74 ? -6.031 18.156 23.391 1 95.81 74 VAL B C 1
ATOM 1742 O O . VAL B 1 74 ? -5.496 17.047 23.422 1 95.81 74 VAL B O 1
ATOM 1745 N N . GLU B 1 75 ? -6.746 18.641 22.406 1 95.56 75 GLU B N 1
ATOM 1746 C CA . GLU B 1 75 ? -6.93 17.797 21.234 1 95.56 75 GLU B CA 1
ATOM 1747 C C . GLU B 1 75 ? -5.609 17.562 20.516 1 95.56 75 GLU B C 1
ATOM 1749 O O . GLU B 1 75 ? -5.352 16.453 20.031 1 95.56 75 GLU B O 1
ATOM 1754 N N . LYS B 1 76 ? -4.797 18.531 20.453 1 96.19 76 LYS B N 1
ATOM 1755 C CA . LYS B 1 76 ? -3.479 18.375 19.859 1 96.19 76 LYS B CA 1
ATOM 1756 C C . LYS B 1 76 ? -2.66 17.312 20.578 1 96.19 76 LYS B C 1
ATOM 1758 O O . LYS B 1 76 ? -2.027 16.469 19.938 1 96.19 76 LYS B O 1
ATOM 1763 N N . GLN B 1 77 ? -2.664 17.375 21.844 1 95.75 77 GLN B N 1
ATOM 1764 C CA . GLN B 1 77 ? -1.913 16.406 22.625 1 95.75 77 GLN B CA 1
ATOM 1765 C C . GLN B 1 77 ? -2.471 14.992 22.438 1 95.75 77 GLN B C 1
ATOM 1767 O O . GLN B 1 77 ? -1.715 14.023 22.391 1 95.75 77 GLN B O 1
ATOM 1772 N N . ARG B 1 78 ? -3.785 14.828 22.328 1 95.69 78 ARG B N 1
ATOM 1773 C CA . ARG B 1 78 ? -4.414 13.539 22.062 1 95.69 78 ARG B CA 1
ATOM 1774 C C . ARG B 1 78 ? -3.924 12.953 20.75 1 95.69 78 ARG B C 1
ATOM 1776 O O . ARG B 1 78 ? -3.666 11.75 20.656 1 95.69 78 ARG B O 1
ATOM 1783 N N . ARG B 1 79 ? -3.762 13.742 19.828 1 96.12 79 ARG B N 1
ATOM 1784 C CA . ARG B 1 79 ? -3.289 13.32 18.516 1 96.12 79 ARG B CA 1
ATOM 1785 C C . ARG B 1 79 ? -1.816 12.93 18.562 1 96.12 79 ARG B C 1
ATOM 1787 O O . ARG B 1 79 ? -1.431 11.883 18.047 1 96.12 79 ARG B O 1
ATOM 1794 N N . ILE B 1 80 ? -1.116 13.695 19.312 1 95.31 80 ILE B N 1
ATOM 1795 C CA . ILE B 1 80 ? 0.316 13.445 19.422 1 95.31 80 ILE B CA 1
ATOM 1796 C C . ILE B 1 80 ? 0.551 12.148 20.188 1 95.31 80 ILE B C 1
ATOM 1798 O O . ILE B 1 80 ? 1.458 11.375 19.859 1 95.31 80 ILE B O 1
ATOM 1802 N N . ASP B 1 81 ? -0.316 11.875 21.109 1 95.19 81 ASP B N 1
ATOM 1803 C CA . ASP B 1 81 ? -0.181 10.695 21.969 1 95.19 81 ASP B CA 1
ATOM 1804 C C . ASP B 1 81 ? -0.745 9.453 21.266 1 95.19 81 ASP B C 1
ATOM 1806 O O . ASP B 1 81 ? -0.67 8.352 21.812 1 95.19 81 ASP B O 1
ATOM 1810 N N . GLY B 1 82 ? -1.314 9.656 20.188 1 94.44 82 GLY B N 1
ATOM 1811 C CA . GLY B 1 82 ? -1.862 8.523 19.438 1 94.44 82 GLY B CA 1
ATOM 1812 C C . GLY B 1 82 ? -3.234 8.102 19.938 1 94.44 82 GLY B C 1
ATOM 1813 O O . GLY B 1 82 ? -3.691 6.996 19.641 1 94.44 82 GLY B O 1
ATOM 1814 N N . LYS B 1 83 ? -3.822 8.938 20.688 1 95.62 83 LYS B N 1
ATOM 1815 C CA . LYS B 1 83 ? -5.156 8.641 21.203 1 95.62 83 LYS B CA 1
ATOM 1816 C C . LYS B 1 83 ? -6.23 8.984 20.172 1 95.62 83 LYS B C 1
ATOM 1818 O O . LYS B 1 83 ? -7.355 8.492 20.266 1 95.62 83 LYS B O 1
ATOM 1823 N N . HIS B 1 84 ? -5.945 9.867 19.359 1 96.62 84 HIS B N 1
ATOM 1824 C CA . HIS B 1 84 ? -6.746 10.188 18.188 1 96.62 84 HIS B CA 1
ATOM 1825 C C . HIS B 1 84 ? -5.961 9.969 16.891 1 96.62 84 HIS B C 1
ATOM 1827 O O . HIS B 1 84 ? -5.035 10.719 16.594 1 96.62 84 HIS B O 1
ATOM 1833 N N . LEU B 1 85 ? -6.352 8.977 16.156 1 98 85 LEU B N 1
ATOM 1834 C CA . LEU B 1 85 ? -5.625 8.586 14.953 1 98 85 LEU B CA 1
ATOM 1835 C C . LEU B 1 85 ? -6.152 9.328 13.734 1 98 85 LEU B C 1
ATOM 1837 O O . LEU B 1 85 ? -7.309 9.75 13.711 1 98 85 LEU B O 1
ATOM 1841 N N . PRO B 1 86 ? -5.355 9.508 12.75 1 97.81 86 PRO B N 1
ATOM 1842 C CA . PRO B 1 86 ? -5.781 10.227 11.547 1 97.81 86 PRO B CA 1
ATOM 1843 C C . PRO B 1 86 ? -6.641 9.367 10.617 1 97.81 86 PRO B C 1
ATOM 1845 O O . PRO B 1 86 ? -6.105 8.617 9.797 1 97.81 86 PRO B O 1
ATOM 1848 N N . VAL B 1 87 ? -7.871 9.617 10.648 1 97.12 87 VAL B N 1
ATOM 1849 C CA . VAL B 1 87 ? -8.797 8.852 9.82 1 97.12 87 VAL B CA 1
ATOM 1850 C C . VAL B 1 87 ? -9.352 9.734 8.711 1 97.12 87 VAL B C 1
ATOM 1852 O O . VAL B 1 87 ? -10.508 9.594 8.312 1 97.12 87 VAL B O 1
ATOM 1855 N N . VAL B 1 88 ? -8.586 10.664 8.305 1 95.88 88 VAL B N 1
ATOM 1856 C CA . VAL B 1 88 ? -8.898 11.539 7.188 1 95.88 88 VAL B CA 1
ATOM 1857 C C . VAL B 1 88 ? -7.922 11.289 6.043 1 95.88 88 VAL B C 1
ATOM 1859 O O . VAL B 1 88 ? -6.859 10.695 6.246 1 95.88 88 VAL B O 1
ATOM 1862 N N . LYS B 1 89 ? -8.227 11.664 4.883 1 96.06 89 LYS B N 1
ATOM 1863 C CA . LYS B 1 89 ? -7.316 11.547 3.752 1 96.06 89 LYS B CA 1
ATOM 1864 C C . LYS B 1 89 ? -6.051 12.367 3.98 1 96.06 89 LYS B C 1
ATOM 1866 O O . LYS B 1 89 ? -6.082 13.391 4.656 1 96.06 89 LYS B O 1
ATOM 1871 N N . PRO B 1 90 ? -5.121 11.82 3.309 1 97.25 90 PRO B N 1
ATOM 1872 C CA . PRO B 1 90 ? -4.883 10.789 2.293 1 97.25 90 PRO B CA 1
ATOM 1873 C C . PRO B 1 90 ? -4.91 9.375 2.867 1 97.25 90 PRO B C 1
ATOM 1875 O O . PRO B 1 90 ? -4.633 9.18 4.055 1 97.25 90 PRO B O 1
ATOM 1878 N N . ASP B 1 91 ? -5.102 8.469 1.98 1 97.56 91 ASP B N 1
ATOM 1879 C CA . ASP B 1 91 ? -5.102 7.059 2.365 1 97.56 91 ASP B CA 1
ATOM 1880 C C . ASP B 1 91 ? -3.68 6.559 2.615 1 97.56 91 ASP B C 1
ATOM 1882 O O . ASP B 1 91 ? -2.744 6.953 1.915 1 97.56 91 ASP B O 1
ATOM 1886 N N . LEU B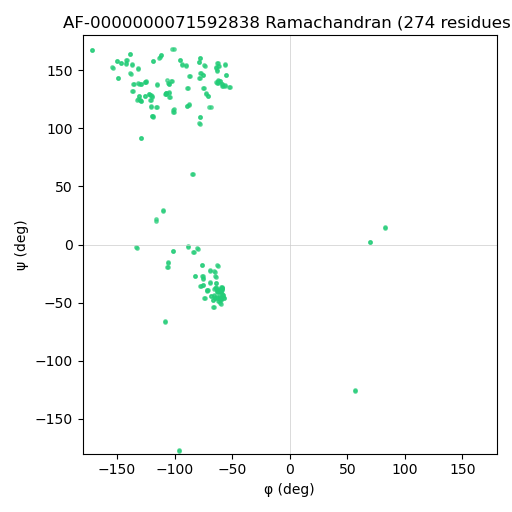 1 92 ? -3.596 5.621 3.605 1 98.5 92 LEU B N 1
ATOM 1887 C CA . LEU B 1 92 ? -2.287 5.105 3.994 1 98.5 92 LEU B CA 1
ATOM 1888 C C . LEU B 1 92 ? -1.598 4.43 2.814 1 98.5 92 LEU B C 1
ATOM 1890 O O . LEU B 1 92 ? -0.389 4.586 2.623 1 98.5 92 LEU B O 1
ATOM 1894 N N . ASP B 1 93 ? -2.318 3.684 1.987 1 97.38 93 ASP B N 1
ATOM 1895 C CA . ASP B 1 93 ? -1.716 2.963 0.87 1 97.38 93 ASP B CA 1
ATOM 1896 C C . ASP B 1 93 ? -1.125 3.932 -0.153 1 97.38 93 ASP B C 1
ATOM 1898 O O . ASP B 1 93 ? -0.158 3.6 -0.842 1 97.38 93 ASP B O 1
ATOM 1902 N N . ASN B 1 94 ? -1.645 5.137 -0.253 1 96.94 94 ASN B N 1
ATOM 1903 C CA . ASN B 1 94 ? -1.103 6.141 -1.165 1 96.94 94 ASN B CA 1
ATOM 1904 C C . ASN B 1 94 ? 0.195 6.738 -0.631 1 96.94 94 ASN B C 1
ATOM 1906 O O . ASN B 1 94 ? 1.094 7.074 -1.405 1 96.94 94 ASN B O 1
ATOM 1910 N N . TYR B 1 95 ? 0.246 6.871 0.692 1 98.31 95 TYR B N 1
ATOM 1911 C CA . TYR B 1 95 ? 1.512 7.277 1.294 1 98.31 95 TYR B CA 1
ATOM 1912 C C . TYR B 1 95 ? 2.592 6.23 1.054 1 98.31 95 TYR B C 1
ATOM 1914 O O . TYR B 1 95 ? 3.713 6.562 0.666 1 98.31 95 TYR B O 1
ATOM 1922 N N . ILE B 1 96 ? 2.203 4.973 1.277 1 98.69 96 ILE B N 1
ATOM 1923 C CA . ILE B 1 96 ? 3.139 3.869 1.09 1 98.69 96 ILE B CA 1
ATOM 1924 C C . ILE B 1 96 ? 3.68 3.889 -0.338 1 98.69 96 ILE B C 1
ATOM 1926 O O . ILE B 1 96 ? 4.895 3.836 -0.55 1 98.69 96 ILE B O 1
ATOM 1930 N N . LYS B 1 97 ? 2.848 4.051 -1.251 1 96.88 97 LYS B N 1
ATOM 1931 C CA . LYS B 1 97 ? 3.209 3.926 -2.66 1 96.88 97 LYS B CA 1
ATOM 1932 C C . LYS B 1 97 ? 4.172 5.031 -3.082 1 96.88 97 LYS B C 1
ATOM 1934 O O . LYS B 1 97 ? 5.234 4.758 -3.645 1 96.88 97 LYS B O 1
ATOM 1939 N N . SER B 1 98 ? 3.811 6.281 -2.842 1 97.38 98 SER B N 1
ATOM 1940 C CA . SER B 1 98 ? 4.656 7.391 -3.273 1 97.38 98 SER B CA 1
ATOM 1941 C C . SER B 1 98 ? 6.043 7.305 -2.646 1 97.38 98 SER B C 1
ATOM 1943 O O . SER B 1 98 ? 7.051 7.531 -3.318 1 97.38 98 SER B O 1
ATOM 1945 N N . PHE B 1 99 ? 6.074 6.875 -1.378 1 98.56 99 PHE B N 1
ATOM 1946 C CA . PHE B 1 99 ? 7.328 6.844 -0.635 1 98.56 99 PHE B CA 1
ATOM 1947 C C . PHE B 1 99 ? 8.211 5.695 -1.107 1 98.56 99 PHE B C 1
ATOM 1949 O O . PHE B 1 99 ? 9.398 5.883 -1.373 1 98.56 99 PHE B O 1
ATOM 1956 N N . LEU B 1 100 ? 7.645 4.496 -1.269 1 97.81 100 LEU B N 1
ATOM 1957 C CA . LEU B 1 100 ? 8.414 3.346 -1.73 1 97.81 100 LEU B CA 1
ATOM 1958 C C . LEU B 1 100 ? 8.953 3.58 -3.139 1 97.81 100 LEU B C 1
ATOM 1960 O O . LEU B 1 100 ? 10.102 3.256 -3.434 1 97.81 100 LEU B O 1
ATOM 1964 N N . ASP B 1 101 ? 8.125 4.188 -3.947 1 94.31 101 ASP B N 1
ATOM 1965 C CA . ASP B 1 101 ? 8.555 4.496 -5.309 1 94.31 101 ASP B CA 1
ATOM 1966 C C . ASP B 1 101 ? 9.781 5.398 -5.309 1 94.31 101 ASP B C 1
ATOM 1968 O O . ASP B 1 101 ? 10.664 5.262 -6.16 1 94.31 101 ASP B O 1
ATOM 1972 N N . ALA B 1 102 ? 9.828 6.242 -4.438 1 97.56 102 ALA B N 1
ATOM 1973 C CA . ALA B 1 102 ? 10.906 7.23 -4.375 1 97.56 102 ALA B CA 1
ATOM 1974 C C . ALA B 1 102 ? 12.234 6.574 -4 1 97.56 102 ALA B C 1
ATOM 1976 O O . ALA B 1 102 ? 13.297 7.141 -4.246 1 97.56 102 ALA B O 1
ATOM 1977 N N . LEU B 1 103 ? 12.211 5.441 -3.375 1 98 103 LEU B N 1
ATOM 1978 C CA . LEU B 1 103 ? 13.414 4.836 -2.803 1 98 103 LEU B CA 1
ATOM 1979 C C . LEU B 1 103 ? 13.938 3.721 -3.699 1 98 103 LEU B C 1
ATOM 1981 O O . LEU B 1 103 ? 14.961 3.105 -3.393 1 98 103 LEU B O 1
ATOM 1985 N N . HIS B 1 104 ? 13.18 3.436 -4.73 1 93 104 HIS B N 1
ATOM 1986 C CA . HIS B 1 104 ? 13.57 2.416 -5.699 1 93 104 HIS B CA 1
ATOM 1987 C C . HIS B 1 104 ? 14.984 2.664 -6.223 1 93 104 HIS B C 1
ATOM 1989 O O . HIS B 1 104 ? 15.336 3.799 -6.547 1 93 104 HIS B O 1
ATOM 1995 N N . SER B 1 105 ? 15.82 1.625 -6.32 1 95.56 105 SER B N 1
ATOM 1996 C CA . SER B 1 105 ? 17.188 1.602 -6.824 1 95.56 105 SER B CA 1
ATOM 1997 C C . SER B 1 105 ? 18.141 2.33 -5.879 1 95.56 105 SER B C 1
ATOM 1999 O O . SER B 1 105 ? 19.297 2.586 -6.223 1 95.56 105 SER B O 1
ATOM 2001 N N . ILE B 1 106 ? 17.672 2.811 -4.781 1 98 106 ILE B N 1
ATOM 2002 C CA . ILE B 1 106 ? 18.531 3.449 -3.785 1 98 106 ILE B CA 1
ATOM 2003 C C . ILE B 1 106 ? 18.672 2.543 -2.564 1 98 106 ILE B C 1
ATOM 2005 O O . ILE B 1 106 ? 19.719 1.931 -2.357 1 98 106 ILE B O 1
ATOM 2009 N N . TYR B 1 107 ? 17.578 2.309 -1.82 1 98 107 TYR B N 1
ATOM 2010 C CA . TYR B 1 107 ? 17.641 1.413 -0.67 1 98 107 TYR B CA 1
ATOM 2011 C C . TYR B 1 107 ? 17.625 -0.045 -1.112 1 98 107 TYR B C 1
ATOM 2013 O O . TYR B 1 107 ? 18.281 -0.893 -0.5 1 98 107 TYR B O 1
ATOM 2021 N N . TRP B 1 108 ? 16.922 -0.348 -2.129 1 98.06 108 TRP B N 1
ATOM 2022 C CA . TRP B 1 108 ? 16.797 -1.69 -2.686 1 98.06 108 TRP B CA 1
ATOM 2023 C C . TRP B 1 108 ? 16.766 -1.648 -4.207 1 98.06 108 TRP B C 1
ATOM 2025 O O . TRP B 1 108 ? 16.422 -0.624 -4.801 1 98.06 108 TRP B O 1
ATOM 2035 N N . GLN B 1 109 ? 17.078 -2.719 -4.828 1 97.06 109 GLN B N 1
ATOM 2036 C CA . GLN B 1 109 ? 17.25 -2.789 -6.277 1 97.06 109 GLN B CA 1
ATOM 2037 C C . GLN B 1 109 ? 15.906 -2.689 -6.992 1 97.06 109 GLN B C 1
ATOM 2039 O O . GLN B 1 109 ? 15.812 -2.074 -8.055 1 97.06 109 GLN B O 1
ATOM 2044 N N . ASP B 1 110 ? 14.914 -3.361 -6.375 1 97.19 110 ASP B N 1
ATOM 2045 C CA . ASP B 1 110 ? 13.602 -3.455 -7.004 1 97.19 110 ASP B CA 1
ATOM 2046 C C . ASP B 1 110 ? 12.5 -3.543 -5.949 1 97.19 110 ASP B C 1
ATOM 2048 O O . ASP B 1 110 ? 12.648 -4.234 -4.941 1 97.19 110 ASP B O 1
ATOM 2052 N N . ASP B 1 111 ? 11.398 -2.928 -6.227 1 97.31 111 ASP B N 1
ATOM 2053 C CA . ASP B 1 111 ? 10.289 -2.918 -5.285 1 97.31 111 ASP B CA 1
ATOM 2054 C C . ASP B 1 111 ? 9.719 -4.324 -5.09 1 97.31 111 ASP B C 1
ATOM 2056 O O . ASP B 1 111 ? 9.102 -4.613 -4.062 1 97.31 111 ASP B O 1
ATOM 2060 N N . ALA B 1 112 ? 9.938 -5.203 -6.07 1 97.56 112 ALA B N 1
ATOM 2061 C CA . ALA B 1 112 ? 9.445 -6.574 -5.996 1 97.56 112 ALA B CA 1
ATOM 2062 C C . ALA B 1 112 ? 10.086 -7.32 -4.828 1 97.56 112 ALA B C 1
ATOM 2064 O O . ALA B 1 112 ? 9.562 -8.352 -4.383 1 97.56 112 ALA B O 1
ATOM 2065 N N . LEU B 1 113 ? 11.18 -6.812 -4.316 1 98.12 113 LEU B N 1
ATOM 2066 C CA . LEU B 1 113 ? 11.914 -7.477 -3.248 1 98.12 113 LEU B CA 1
ATOM 2067 C C . LEU B 1 113 ? 11.211 -7.305 -1.91 1 98.12 113 LEU B C 1
ATOM 2069 O O . LEU B 1 113 ? 11.508 -8.008 -0.945 1 98.12 113 LEU B O 1
ATOM 2073 N N . ILE B 1 114 ? 10.305 -6.332 -1.818 1 98.62 114 ILE B N 1
ATOM 2074 C CA . ILE B 1 114 ? 9.562 -6.082 -0.583 1 98.62 114 ILE B CA 1
ATOM 2075 C C . ILE B 1 114 ? 8.453 -7.113 -0.43 1 98.62 114 ILE B C 1
ATOM 2077 O O . ILE B 1 114 ? 7.453 -7.074 -1.158 1 98.62 114 ILE B O 1
ATOM 2081 N N . THR B 1 115 ? 8.633 -8.008 0.529 1 98.75 115 THR B N 1
ATOM 2082 C CA . THR B 1 115 ? 7.648 -9.078 0.712 1 98.75 115 T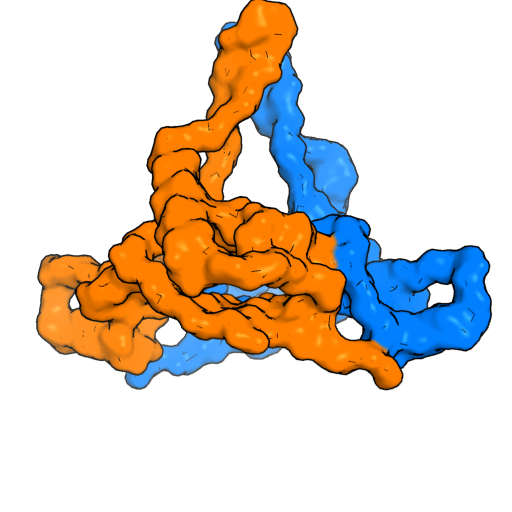HR B CA 1
ATOM 2083 C C . THR B 1 115 ? 6.793 -8.82 1.949 1 98.75 115 THR B C 1
ATOM 2085 O O . THR B 1 115 ? 5.754 -9.453 2.137 1 98.75 115 THR B O 1
ATOM 2088 N N . ASP B 1 116 ? 7.262 -7.902 2.809 1 98.81 116 ASP B N 1
ATOM 2089 C CA . ASP B 1 116 ? 6.559 -7.566 4.047 1 98.81 116 ASP B CA 1
ATOM 2090 C C . ASP B 1 116 ? 6.531 -6.059 4.27 1 98.81 116 ASP B C 1
ATOM 2092 O O . ASP B 1 116 ? 7.566 -5.391 4.172 1 98.81 116 ASP B O 1
ATOM 2096 N N . ILE B 1 117 ? 5.375 -5.559 4.582 1 98.94 117 ILE B N 1
ATOM 2097 C CA . ILE B 1 117 ? 5.207 -4.148 4.902 1 98.94 117 ILE B CA 1
ATOM 2098 C C . ILE B 1 117 ? 4.414 -4 6.199 1 98.94 117 ILE B C 1
ATOM 2100 O O . ILE B 1 117 ? 3.393 -4.664 6.387 1 98.94 117 ILE B O 1
ATOM 2104 N N . VAL B 1 118 ? 4.891 -3.283 7.129 1 98.94 118 VAL B N 1
ATOM 2105 C CA . VAL B 1 118 ? 4.148 -2.762 8.273 1 98.94 118 VAL B CA 1
ATOM 2106 C C . VAL B 1 118 ? 4.117 -1.236 8.211 1 98.94 118 VAL B C 1
ATOM 2108 O O . VAL B 1 118 ? 5.164 -0.586 8.219 1 98.94 118 VAL B O 1
ATOM 2111 N N . ALA B 1 119 ? 2.959 -0.682 8.109 1 98.94 119 ALA B N 1
ATOM 2112 C CA . ALA B 1 119 ? 2.861 0.762 7.906 1 98.94 119 ALA B CA 1
ATOM 2113 C C . ALA B 1 119 ? 1.746 1.361 8.758 1 98.94 119 AL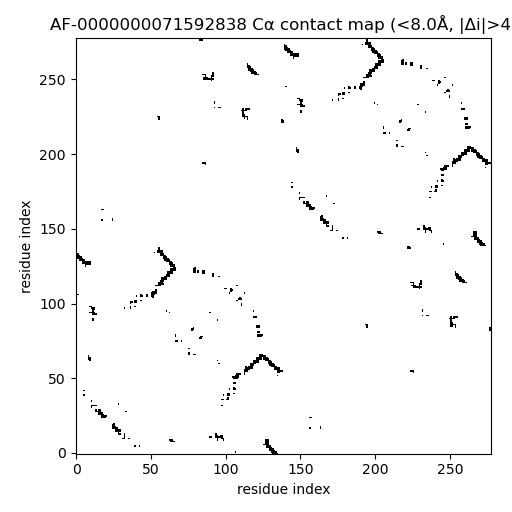A B C 1
ATOM 2115 O O . ALA B 1 119 ? 0.723 0.716 8.992 1 98.94 119 ALA B O 1
ATOM 2116 N N . SER B 1 120 ? 1.964 2.594 9.195 1 98.88 120 SER B N 1
ATOM 2117 C CA . SER B 1 120 ? 0.922 3.322 9.906 1 98.88 120 SER B CA 1
ATOM 2118 C C . SER B 1 120 ? 0.988 4.816 9.609 1 98.88 120 SER B C 1
ATOM 2120 O O . SER B 1 120 ? 2.021 5.32 9.164 1 98.88 120 SER B O 1
ATOM 2122 N N . LYS B 1 121 ? -0.086 5.461 9.766 1 98.81 121 LYS B N 1
ATOM 2123 C CA . LYS B 1 121 ? -0.098 6.922 9.766 1 98.81 121 LYS B CA 1
ATOM 2124 C C . LYS B 1 121 ? -0.528 7.461 11.125 1 98.81 121 LYS B C 1
ATOM 2126 O O . LYS B 1 121 ? -1.405 6.891 11.781 1 98.81 121 LYS B O 1
ATOM 2131 N N . ARG B 1 122 ? 0.128 8.438 11.547 1 98.56 122 ARG B N 1
ATOM 2132 C CA . ARG B 1 122 ? -0.036 9.07 12.844 1 98.56 122 ARG B CA 1
ATOM 2133 C C . ARG B 1 122 ? 0.044 10.594 12.727 1 98.56 122 ARG B C 1
ATOM 2135 O O . ARG B 1 122 ? 0.469 11.117 11.695 1 98.56 122 ARG B O 1
ATOM 2142 N N . TYR B 1 123 ? -0.42 11.25 13.797 1 98 123 TYR B N 1
ATOM 2143 C CA . TYR B 1 123 ? -0.13 12.672 13.953 1 98 123 TYR B CA 1
ATOM 2144 C C . TYR B 1 123 ? 1.2 12.883 14.664 1 98 123 TYR B C 1
ATOM 2146 O O . TYR B 1 123 ? 1.565 12.102 15.547 1 98 123 TYR B O 1
ATOM 2154 N N . GLY B 1 124 ? 1.83 13.852 14.273 1 96.38 124 GLY B N 1
ATOM 2155 C CA . GLY B 1 124 ? 3.061 14.25 14.938 1 96.38 124 GLY B CA 1
ATOM 2156 C C . GLY B 1 124 ? 3.232 15.75 15.031 1 96.38 124 GLY B C 1
ATOM 2157 O O . GLY B 1 124 ? 2.697 16.5 14.203 1 96.38 124 GLY B O 1
ATOM 2158 N N . ARG B 1 125 ? 4 16.172 16.016 1 93.69 125 ARG B N 1
ATOM 2159 C CA . ARG B 1 125 ? 4.309 17.594 16.141 1 93.69 125 ARG B CA 1
ATOM 2160 C C . ARG B 1 125 ? 5.02 18.109 14.906 1 93.69 125 ARG B C 1
ATOM 2162 O O . ARG B 1 125 ? 4.711 19.203 14.422 1 93.69 125 ARG B O 1
ATOM 2169 N N . GLN B 1 126 ? 5.91 17.312 14.43 1 95.69 126 GLN B N 1
ATOM 2170 C CA . GLN B 1 126 ? 6.605 17.594 13.18 1 95.69 126 GLN B CA 1
ATOM 2171 C C . GLN B 1 126 ? 6.348 16.5 12.148 1 95.69 126 GLN B C 1
ATOM 2173 O O . GLN B 1 126 ? 6.547 15.32 12.422 1 95.69 126 GLN B O 1
ATOM 2178 N N . PRO B 1 127 ? 5.918 16.984 10.977 1 97.44 127 PRO B N 1
ATOM 2179 C CA . PRO B 1 127 ? 5.75 15.984 9.93 1 97.44 127 PRO B CA 1
ATOM 2180 C C . PRO B 1 127 ? 7.051 15.266 9.586 1 97.44 127 PRO B C 1
ATOM 2182 O O . PRO B 1 127 ? 8.117 15.883 9.578 1 97.44 127 PRO B O 1
ATOM 2185 N N . ARG B 1 128 ? 6.949 14.016 9.359 1 98.75 128 ARG B N 1
ATOM 2186 C CA . ARG B 1 128 ? 8.125 13.203 9.047 1 98.75 128 ARG B CA 1
ATOM 2187 C C . ARG B 1 128 ? 7.723 11.797 8.625 1 98.75 128 ARG B C 1
ATOM 2189 O O . ARG B 1 128 ? 6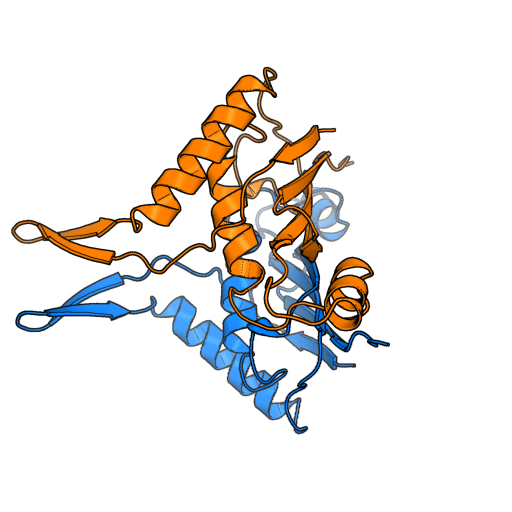.574 11.391 8.812 1 98.75 128 ARG B O 1
ATOM 2196 N N . ILE B 1 129 ? 8.672 11.078 8.078 1 98.88 129 ILE B N 1
ATOM 2197 C CA . ILE B 1 129 ? 8.5 9.68 7.691 1 98.88 129 ILE B CA 1
ATOM 2198 C C . ILE B 1 129 ? 9.641 8.844 8.25 1 98.88 129 ILE B C 1
ATOM 2200 O O . ILE B 1 129 ? 10.812 9.156 8.039 1 98.88 129 ILE B O 1
ATOM 2204 N N . GLU B 1 130 ? 9.258 7.84 8.984 1 98.88 130 GLU B N 1
ATOM 2205 C CA . GLU B 1 130 ? 10.25 6.914 9.516 1 98.88 130 GLU B CA 1
ATOM 2206 C C . GLU B 1 130 ? 10.234 5.59 8.758 1 98.88 130 GLU B C 1
ATOM 2208 O O . GLU B 1 130 ? 9.164 5.066 8.43 1 98.88 130 GLU B O 1
ATOM 2213 N N . ILE B 1 131 ? 11.461 5.078 8.484 1 98.88 131 ILE B N 1
ATOM 2214 C CA . ILE B 1 131 ? 11.555 3.814 7.762 1 98.88 131 ILE B CA 1
ATOM 2215 C C . ILE B 1 131 ? 12.602 2.918 8.422 1 98.88 131 ILE B C 1
ATOM 2217 O O . ILE B 1 131 ? 13.641 3.396 8.875 1 98.88 131 ILE B O 1
ATOM 2221 N N . GLU B 1 132 ? 12.305 1.679 8.539 1 98.81 132 GLU B N 1
ATOM 2222 C CA . GLU B 1 132 ? 13.242 0.604 8.844 1 98.81 132 GLU B CA 1
ATOM 2223 C C . GLU B 1 132 ? 13.164 -0.509 7.801 1 98.81 132 GLU B C 1
ATOM 2225 O O . GLU B 1 132 ? 12.078 -0.976 7.465 1 98.81 132 GLU B O 1
ATOM 2230 N N . VAL B 1 133 ? 14.289 -0.89 7.234 1 98.5 133 VAL B N 1
ATOM 2231 C CA . VAL B 1 133 ? 14.359 -1.944 6.227 1 98.5 133 VAL B CA 1
ATOM 2232 C C . VAL B 1 133 ? 15.266 -3.068 6.715 1 98.5 133 VAL B C 1
ATOM 2234 O O . VAL B 1 133 ? 16.391 -2.816 7.156 1 98.5 133 VAL B O 1
ATOM 2237 N N . LYS B 1 134 ? 14.75 -4.246 6.66 1 97.75 134 LYS B N 1
ATOM 2238 C CA . LYS B 1 134 ? 15.539 -5.426 7.02 1 97.75 134 LYS B CA 1
ATOM 2239 C C . LYS B 1 134 ? 15.453 -6.496 5.938 1 97.75 134 LYS B C 1
ATOM 2241 O O . LYS B 1 134 ? 14.383 -6.719 5.359 1 97.75 134 LYS B O 1
ATOM 2246 N N . GLU B 1 135 ? 16.578 -7.121 5.633 1 97.31 135 GLU B N 1
ATOM 2247 C CA . GLU B 1 135 ? 16.531 -8.32 4.805 1 97.31 135 GLU B CA 1
ATOM 2248 C C . GLU B 1 135 ? 16.031 -9.523 5.602 1 97.31 135 GLU B C 1
ATOM 2250 O O . GLU B 1 135 ? 16.406 -9.703 6.766 1 97.31 135 GLU B O 1
ATOM 2255 N N . ILE B 1 136 ? 15.172 -10.211 4.996 1 96.69 136 ILE B N 1
ATOM 2256 C CA . ILE B 1 136 ? 14.633 -11.406 5.637 1 96.69 136 ILE B CA 1
ATOM 2257 C C . ILE B 1 136 ? 15.531 -12.602 5.328 1 96.69 136 ILE B C 1
ATOM 2259 O O . ILE B 1 136 ? 15.766 -12.93 4.164 1 96.69 136 ILE B O 1
ATOM 2263 N N . GLU B 1 137 ? 16.062 -13.211 6.32 1 90.44 137 GLU B N 1
ATOM 2264 C CA . GLU B 1 137 ? 16.891 -14.391 6.125 1 90.44 137 GLU B CA 1
ATOM 2265 C C . GLU B 1 137 ? 16.062 -15.578 5.637 1 90.44 137 GLU B C 1
ATOM 2267 O O . GLU B 1 137 ? 15.039 -15.906 6.234 1 90.44 137 GLU B O 1
ATOM 2272 N N . GLN B 1 138 ? 16.531 -15.984 4.367 1 85.38 138 GLN B N 1
ATOM 2273 C CA . GLN B 1 138 ? 15.82 -17.125 3.795 1 85.38 138 GLN B CA 1
ATOM 2274 C C . GLN B 1 138 ? 16.672 -18.391 3.855 1 85.38 138 GLN B C 1
ATOM 2276 O O . GLN B 1 138 ? 17.891 -18.328 3.729 1 85.38 138 GLN B O 1
ATOM 2281 N N . GLY B 1 139 ? 16.094 -19.641 4.141 1 73.5 139 GLY B N 1
ATOM 2282 C CA . GLY B 1 139 ? 16.812 -20.906 4.164 1 73.5 139 GLY B CA 1
ATOM 2283 C C . GLY B 1 139 ? 16.094 -21.984 4.941 1 73.5 139 GLY B C 1
ATOM 2284 O O . GLY B 1 139 ? 15.164 -21.703 5.695 1 73.5 139 GLY B O 1
#

Organism: Lactiplantibacillus plantarum (strain ATCC BAA-793 / NCIMB 8826 / WCFS1) (NCBI:txid220668)